Protein AF-A0A3N4V410-F1 (afdb_monomer)

Nearest PDB structures (foldseek):
  6yjb-assembly1_A  TM=4.444E-01  e=1.006E-17  Vibrio campbellii
  6yex-assembly1_B  TM=4.271E-01  e=5.607E-17  Vibrio campbellii
  5zuu-assembly1_C  TM=6.507E-01  e=8.978E-05  Arabidopsis thaliana
  8q4v-assembly2_B  TM=6.067E-01  e=2.119E-04  Homo sapiens
  6sz7-assembly1_A  TM=6.435E-01  e=1.510E-03  Homo sapiens

Mean predicted aligned error: 17.31 Å

Foldseek 3Di:
DDDDDDDDDDDDDDDPPDPVPPPDPPAWEKEFEAQPCPLPCQLVQKDKDAADPVNHDDPL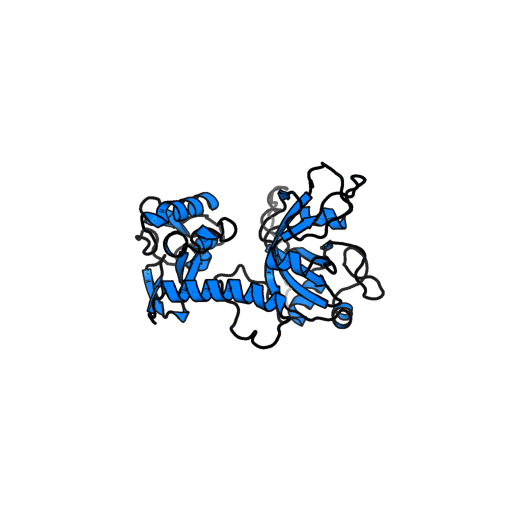QCVLQVAAFQHKYFYDYPQFRFFIKTFHHHKDFDADDPPDDDDPDPPPDGRGMIMTGIHTPGGRDGHGLVNLPVQFDADPLGQAHPVSHGDPGRMGIGDPRSVVSVCVVRVHDRCPVPLDPDDDPPPPDDDDPSVCVSVCVVVVLQVVLLCVQCVPPQWDAAQAQRDIDGSVQKGKDFLAPPVPDDPVRSNPSLQTIHIHGSVRRSPCLQQQCWAADLVQFIAGFDDDPPDDAPVNHPGDGGDHGNSDDPSHSVSRVNSRVVGD

pLDDT: mean 73.49, std 19.93, range [27.73, 95.69]

Sequence (324 aa):
MWPRYGEPPTPRWGLPDGQAALLLSDMTYWWASQNRNYRTVIPLGTLWSRPTVTGAMRKDRTALKSMEPDDVVFHYGGACVRAVSQVVSTWIPSDRPPGYPIGQPTDGVAEDGWLVRVEPFAVGLELHRDDVCGIVGWGSPGPLTRSGKPQEKYVSELRDADAVALLRRLDLRKPSRSVSGRPHEDWRAWSGAADAEAMTTIRREQRALRAHLLDGRDEAPCGMCSRELPSDLLVAGHIVPRSMLDEEQRADFQGHAMLVCLLGCDALFERGYIVVTPDARLARGVTRPQFTFGATWSGPIGQKVNAWSPGRADAFERHRLLHE

Structure (mmCIF, N/CA/C/O backbone):
data_AF-A0A3N4V410-F1
#
_entry.id   AF-A0A3N4V410-F1
#
loop_
_atom_site.group_PDB
_atom_site.id
_atom_site.type_symbol
_atom_site.label_atom_id
_atom_site.label_alt_id
_atom_site.label_comp_id
_atom_site.label_asym_id
_atom_site.label_entity_id
_atom_site.label_seq_id
_atom_site.pdbx_PDB_ins_code
_atom_site.Cartn_x
_atom_site.Cartn_y
_atom_site.Cartn_z
_atom_site.occupancy
_atom_site.B_iso_or_equiv
_atom_site.auth_seq_id
_atom_site.auth_comp_id
_atom_site.auth_asym_id
_atom_site.auth_atom_id
_atom_site.pdbx_PDB_model_num
ATOM 1 N N . MET A 1 1 ? -45.313 23.059 -35.435 1.00 38.50 1 MET A N 1
ATOM 2 C CA . MET A 1 1 ? -44.459 24.265 -35.413 1.00 38.50 1 MET A CA 1
ATOM 3 C C . MET A 1 1 ? -43.992 24.437 -33.971 1.00 38.50 1 MET A C 1
ATOM 5 O O . MET A 1 1 ? -44.770 24.884 -33.145 1.00 38.50 1 MET A O 1
ATOM 9 N N . TRP A 1 2 ? -42.815 23.902 -33.635 1.00 31.30 2 TRP A N 1
ATOM 10 C CA . TRP A 1 2 ? -42.254 23.890 -32.272 1.00 31.30 2 TRP A CA 1
ATOM 11 C C . TRP A 1 2 ? -41.316 25.100 -32.083 1.00 31.30 2 TRP A C 1
ATOM 13 O O . TRP A 1 2 ? -40.592 25.415 -33.032 1.00 31.30 2 TRP A O 1
ATOM 23 N N . PRO A 1 3 ? -41.298 25.785 -30.921 1.00 39.97 3 PRO A N 1
ATOM 24 C CA . PRO A 1 3 ? -40.391 26.904 -30.693 1.00 39.97 3 PRO A CA 1
ATOM 25 C C . PRO A 1 3 ? -38.971 26.430 -30.348 1.00 39.97 3 PRO A C 1
ATOM 27 O O . PRO A 1 3 ? -38.769 25.382 -29.738 1.00 39.97 3 PRO A O 1
ATOM 30 N N . ARG A 1 4 ? -37.992 27.230 -30.785 1.00 35.94 4 ARG A N 1
ATOM 31 C CA . ARG A 1 4 ? -36.544 27.031 -30.638 1.00 35.94 4 ARG A CA 1
ATOM 32 C C . ARG A 1 4 ? -36.131 26.981 -29.160 1.00 35.94 4 ARG A C 1
ATOM 34 O O . ARG A 1 4 ? -36.452 27.896 -28.408 1.00 35.94 4 ARG A O 1
ATOM 41 N N . TYR A 1 5 ? -35.378 25.950 -28.780 1.00 40.47 5 TYR A N 1
ATOM 42 C CA . TYR A 1 5 ? -34.685 25.873 -27.492 1.00 40.47 5 TYR A CA 1
ATOM 43 C C . TYR A 1 5 ? -33.557 26.914 -27.444 1.00 40.47 5 TYR A C 1
ATOM 45 O O . TYR A 1 5 ? -32.717 26.956 -28.341 1.00 40.47 5 TYR A O 1
ATOM 53 N N . GLY A 1 6 ? -33.575 27.764 -26.415 1.00 37.50 6 GLY A N 1
ATOM 54 C CA . GLY A 1 6 ? -32.485 28.682 -26.087 1.00 37.50 6 GLY A CA 1
ATOM 55 C C . GLY A 1 6 ? -31.280 27.940 -25.506 1.00 37.50 6 GLY A C 1
ATOM 56 O O . GLY A 1 6 ? -31.433 26.908 -24.852 1.00 37.50 6 GLY A O 1
ATOM 57 N N . GLU A 1 7 ? -30.088 28.462 -25.780 1.00 36.00 7 GLU A N 1
ATOM 58 C CA . GLU A 1 7 ? -28.807 27.947 -25.288 1.00 36.00 7 GLU A CA 1
ATOM 59 C C . GLU A 1 7 ? -28.720 28.001 -23.748 1.00 36.00 7 GLU A C 1
ATOM 61 O O . GLU A 1 7 ? -29.244 28.937 -23.135 1.00 36.00 7 GLU A O 1
ATOM 66 N N . PRO A 1 8 ? -28.060 27.024 -23.096 1.00 31.20 8 PRO A N 1
ATOM 67 C CA . PRO A 1 8 ? -27.849 27.059 -21.654 1.00 31.20 8 PRO A CA 1
ATOM 68 C C . PRO A 1 8 ? -26.795 28.117 -21.270 1.00 31.20 8 PRO A C 1
ATOM 70 O O . PRO A 1 8 ? -25.859 28.364 -22.033 1.00 31.20 8 PRO A O 1
ATOM 73 N N . PRO A 1 9 ? -26.904 28.735 -20.079 1.00 32.59 9 PRO A N 1
ATOM 74 C CA . PRO A 1 9 ? -25.968 29.762 -19.638 1.00 32.59 9 PRO A CA 1
ATOM 75 C C . PRO A 1 9 ? -24.585 29.170 -19.332 1.00 32.59 9 PRO A C 1
ATOM 77 O O . PRO A 1 9 ? -24.460 28.106 -18.725 1.00 32.59 9 PRO A O 1
ATOM 80 N N . THR A 1 10 ? -23.536 29.897 -19.711 1.00 35.00 10 THR A N 1
ATOM 81 C CA . THR A 1 10 ? -22.146 29.587 -19.361 1.00 35.00 10 THR A CA 1
ATOM 82 C C . THR A 1 10 ? -21.876 29.907 -17.882 1.00 35.00 10 THR A C 1
ATOM 84 O O . THR A 1 10 ? -22.225 31.000 -17.423 1.00 35.00 10 THR A O 1
ATOM 87 N N . PRO A 1 11 ? -21.236 29.016 -17.096 1.00 30.09 11 PRO A N 1
ATOM 88 C CA . PRO A 1 11 ? -20.867 29.347 -15.727 1.00 30.09 11 PRO A CA 1
ATOM 89 C C . PRO A 1 11 ? -19.648 30.273 -15.728 1.00 30.09 11 PRO A C 1
ATOM 91 O O . PRO A 1 11 ? -18.545 29.893 -16.116 1.00 30.09 11 PRO A O 1
ATOM 94 N N . ARG A 1 12 ? -19.858 31.503 -15.257 1.00 36.62 12 ARG A N 1
ATOM 95 C CA . ARG A 1 12 ? -18.813 32.460 -14.885 1.00 36.62 12 ARG A CA 1
ATOM 96 C C . ARG A 1 12 ? -18.259 32.077 -13.505 1.00 36.62 12 ARG A C 1
ATOM 98 O O . ARG A 1 12 ? -18.805 32.496 -12.494 1.00 36.62 12 ARG A O 1
ATOM 105 N N . TRP A 1 13 ? -17.167 31.319 -13.468 1.00 36.00 13 TRP A N 1
ATOM 106 C CA . TRP A 1 13 ? -16.294 31.224 -12.292 1.00 36.00 13 TRP A CA 1
ATOM 107 C C . TRP A 1 13 ? -14.841 31.284 -12.754 1.00 36.00 13 TRP A C 1
ATOM 109 O O . TRP A 1 13 ? -14.266 30.287 -13.179 1.00 36.00 13 TRP A O 1
ATOM 119 N N . GLY A 1 14 ? -14.265 32.485 -12.706 1.00 36.78 14 GLY A N 1
ATOM 120 C CA . GLY A 1 14 ? -12.819 32.659 -12.760 1.00 36.78 14 GLY A CA 1
ATOM 121 C C . GLY A 1 14 ? -12.246 32.293 -11.397 1.00 36.78 14 GLY A C 1
ATOM 122 O O . GLY A 1 14 ? -12.440 33.031 -10.433 1.00 36.78 14 GLY A O 1
ATOM 123 N N . LEU A 1 15 ? -11.590 31.140 -11.312 1.00 33.72 15 LEU A N 1
ATOM 124 C CA . LEU A 1 15 ? -10.699 30.818 -10.202 1.00 33.72 15 LEU A CA 1
ATOM 125 C C . LEU A 1 15 ? -9.358 31.529 -10.451 1.00 33.72 15 LEU A C 1
ATOM 127 O O . LEU A 1 15 ? -8.916 31.563 -11.599 1.00 33.72 15 LEU A O 1
ATOM 131 N N . PRO A 1 16 ? -8.708 32.108 -9.428 1.00 36.47 16 PRO A N 1
ATOM 132 C CA . PRO A 1 16 ? -7.371 32.659 -9.587 1.00 36.47 16 PRO A CA 1
ATOM 133 C C . PRO A 1 16 ? -6.380 31.542 -9.940 1.00 36.47 16 PRO A C 1
ATOM 135 O O . PRO A 1 16 ? -6.349 30.489 -9.293 1.00 36.47 16 PRO A O 1
ATOM 138 N N . ASP A 1 17 ? -5.581 31.797 -10.974 1.00 43.47 17 ASP A N 1
ATOM 139 C CA . ASP A 1 17 ? -4.494 30.938 -11.435 1.00 43.47 17 ASP A CA 1
ATOM 140 C C . ASP A 1 17 ? -3.542 30.634 -10.268 1.00 43.47 17 ASP A C 1
ATOM 142 O O . ASP A 1 17 ? -2.813 31.503 -9.792 1.00 43.47 17 ASP A O 1
ATOM 146 N N . GLY A 1 18 ? -3.592 29.397 -9.766 1.00 35.81 18 GLY A N 1
ATOM 147 C CA . GLY A 1 18 ? -2.674 28.914 -8.730 1.00 35.81 18 GLY A CA 1
ATOM 148 C C . GLY A 1 18 ? -3.240 27.902 -7.730 1.00 35.81 18 GLY A C 1
ATOM 149 O O . GLY A 1 18 ? -2.453 27.212 -7.093 1.00 35.81 18 GLY A O 1
ATOM 150 N N . GLN A 1 19 ? -4.566 27.755 -7.592 1.00 36.28 19 GLN A N 1
ATOM 151 C CA . GLN A 1 19 ? -5.165 26.833 -6.596 1.00 36.28 19 GLN A CA 1
ATOM 152 C C . GLN A 1 19 ? -5.985 25.668 -7.180 1.00 36.28 19 GLN A C 1
ATOM 154 O O . GLN A 1 19 ? -6.436 24.801 -6.436 1.00 36.28 19 GLN A O 1
ATOM 159 N N . ALA A 1 20 ? -6.111 25.568 -8.506 1.00 29.86 20 ALA A N 1
ATOM 160 C CA . ALA A 1 20 ? -6.742 24.419 -9.169 1.00 29.86 20 ALA A CA 1
ATOM 161 C C . ALA A 1 20 ? -5.829 23.173 -9.280 1.00 29.86 20 ALA A C 1
ATOM 163 O O . ALA A 1 20 ? -6.300 22.104 -9.651 1.00 29.86 20 ALA A O 1
ATOM 164 N N . ALA A 1 21 ? -4.540 23.280 -8.936 1.00 31.02 21 ALA A N 1
ATOM 165 C CA . ALA A 1 21 ? -3.553 22.208 -9.124 1.00 31.02 21 ALA A CA 1
ATOM 166 C C . ALA A 1 21 ? -3.458 21.190 -7.965 1.00 31.02 21 ALA A C 1
ATOM 168 O O . ALA A 1 21 ? -2.695 20.237 -8.054 1.00 31.02 21 ALA A O 1
ATOM 169 N N . LEU A 1 22 ? -4.216 21.368 -6.876 1.00 32.75 22 LEU A N 1
ATOM 170 C CA . LEU A 1 22 ? -4.132 20.526 -5.667 1.00 32.75 22 LEU A CA 1
ATOM 171 C C . LEU A 1 22 ? -5.367 19.637 -5.429 1.00 32.75 22 LEU A C 1
ATOM 173 O O . LEU A 1 22 ? -5.498 19.034 -4.366 1.00 32.75 22 LEU A O 1
ATOM 177 N N . LEU A 1 23 ? -6.269 19.530 -6.413 1.00 30.89 23 LEU A N 1
ATOM 178 C CA . LEU A 1 23 ? -7.490 18.711 -6.322 1.00 30.89 23 LEU A CA 1
ATOM 179 C C . LEU A 1 23 ? -7.695 17.714 -7.474 1.00 30.89 23 LEU A C 1
ATOM 181 O O . LEU A 1 23 ? -8.741 17.074 -7.547 1.00 30.89 23 LEU A O 1
ATOM 185 N N . LEU A 1 24 ? -6.684 17.505 -8.312 1.00 34.16 24 LEU A N 1
ATOM 186 C CA . LEU A 1 24 ? -6.621 16.403 -9.269 1.00 34.16 24 LEU A CA 1
ATOM 187 C C . LEU A 1 24 ? -5.173 15.907 -9.292 1.00 34.16 24 LEU A C 1
ATOM 189 O O . LEU A 1 24 ? -4.367 16.425 -10.058 1.00 34.16 24 LEU A O 1
ATOM 193 N N . SER A 1 25 ? -4.803 14.939 -8.449 1.00 39.53 25 SER A N 1
ATOM 194 C CA . SER A 1 25 ? -3.711 14.067 -8.879 1.00 39.53 25 SER A CA 1
ATOM 195 C C . SER A 1 25 ? -4.326 13.113 -9.895 1.00 39.53 25 SER A C 1
ATOM 197 O O . SER A 1 25 ? -4.985 12.133 -9.540 1.00 39.53 25 SER A O 1
ATOM 199 N N . ASP A 1 26 ? -4.189 13.457 -11.176 1.00 55.59 26 ASP A N 1
ATOM 200 C CA . ASP A 1 26 ? -4.307 12.466 -12.236 1.00 55.59 26 ASP A CA 1
ATOM 201 C C . ASP A 1 26 ? -3.308 11.359 -11.885 1.00 55.59 26 ASP A C 1
ATOM 203 O O . ASP A 1 26 ? -2.096 11.569 -11.838 1.00 55.59 26 ASP A O 1
ATOM 207 N N . MET A 1 27 ? -3.847 10.211 -11.477 1.00 69.75 27 MET A N 1
ATOM 208 C CA . MET A 1 27 ? -3.061 9.051 -11.083 1.00 69.75 27 MET A CA 1
ATOM 209 C C . MET A 1 27 ? -2.117 8.681 -12.220 1.00 69.75 27 MET A C 1
ATOM 211 O O . MET A 1 27 ? -2.584 8.396 -13.321 1.00 69.75 27 MET A O 1
ATOM 215 N N . THR A 1 28 ? -0.819 8.604 -11.940 1.00 87.56 28 THR A N 1
ATOM 216 C CA . THR A 1 28 ? 0.150 8.204 -12.955 1.00 87.56 28 THR A CA 1
ATOM 217 C C . THR A 1 28 ? 0.409 6.703 -12.866 1.00 87.56 28 THR A C 1
ATOM 219 O O . THR A 1 28 ? 0.461 6.093 -11.791 1.00 87.56 28 THR A O 1
ATOM 222 N N . TYR A 1 29 ? 0.553 6.076 -14.029 1.00 90.81 29 TYR A N 1
ATOM 223 C CA . TYR A 1 29 ? 0.869 4.662 -14.140 1.00 90.81 29 TYR A CA 1
ATOM 224 C C . TYR A 1 29 ? 2.310 4.491 -14.594 1.00 90.81 29 TYR A C 1
ATOM 226 O O . TYR A 1 29 ? 2.783 5.147 -15.518 1.00 90.81 29 TYR A O 1
ATOM 234 N N . TRP A 1 30 ? 3.009 3.555 -13.973 1.00 95.56 30 TRP A N 1
ATOM 235 C CA . TRP A 1 30 ? 4.428 3.338 -14.181 1.00 95.56 30 TRP A CA 1
ATOM 236 C C . TRP A 1 30 ? 4.703 1.894 -14.559 1.00 95.56 30 TRP A C 1
ATOM 238 O O . TRP A 1 30 ? 4.069 0.956 -14.082 1.00 95.56 30 TRP A O 1
ATOM 248 N N . TRP A 1 31 ? 5.718 1.707 -15.383 1.00 95.69 31 TRP A N 1
ATOM 249 C CA . TRP A 1 31 ? 6.282 0.420 -15.734 1.00 95.69 31 TRP A CA 1
ATOM 250 C C . TRP A 1 31 ? 7.722 0.350 -15.243 1.00 95.69 31 TRP A C 1
ATOM 252 O O . TRP A 1 31 ? 8.562 1.142 -15.672 1.00 95.69 31 TRP A O 1
ATOM 262 N N . ALA A 1 32 ? 8.026 -0.625 -14.390 1.00 94.56 32 ALA A N 1
ATOM 263 C CA . ALA A 1 32 ? 9.368 -0.896 -13.898 1.00 94.56 32 ALA A CA 1
ATOM 264 C C . ALA A 1 32 ? 9.934 -2.171 -14.546 1.00 94.56 32 ALA A C 1
ATOM 266 O O . ALA A 1 32 ? 9.476 -3.283 -14.278 1.00 94.56 32 ALA A O 1
ATOM 267 N N . SER A 1 33 ? 10.975 -2.025 -15.368 1.00 91.94 33 SER A N 1
ATOM 268 C CA . SER A 1 33 ? 11.696 -3.139 -15.995 1.00 91.94 33 SER A CA 1
ATOM 269 C C . SER A 1 33 ? 12.754 -3.702 -15.040 1.00 91.94 33 SER A C 1
ATOM 271 O O . SER A 1 33 ? 13.830 -3.133 -14.860 1.00 91.94 33 SER A O 1
ATOM 273 N N . GLN A 1 34 ? 12.462 -4.850 -14.433 1.00 84.88 34 GLN A N 1
ATOM 274 C CA . GLN A 1 34 ? 13.152 -5.398 -13.260 1.00 84.88 34 GLN A CA 1
ATOM 275 C C . GLN A 1 34 ? 13.712 -6.812 -13.468 1.00 84.88 34 GLN A C 1
ATOM 277 O O . GLN A 1 34 ? 13.792 -7.611 -12.535 1.00 84.88 34 GLN A O 1
ATOM 282 N N . ASN A 1 35 ? 14.183 -7.129 -14.679 1.00 78.50 35 ASN A N 1
ATOM 283 C CA . ASN A 1 35 ? 14.759 -8.446 -15.003 1.00 78.50 35 ASN A CA 1
ATOM 284 C C . ASN A 1 35 ? 15.890 -8.898 -14.056 1.00 78.50 35 ASN A C 1
ATOM 286 O O . ASN A 1 35 ? 16.153 -10.092 -13.959 1.00 78.50 35 ASN A O 1
ATOM 290 N N . ARG A 1 36 ? 16.575 -7.960 -13.384 1.00 74.12 36 ARG A N 1
ATOM 291 C CA . ARG A 1 36 ? 17.733 -8.240 -12.515 1.00 74.12 36 ARG A CA 1
ATOM 292 C C . ARG A 1 36 ? 17.471 -8.037 -11.022 1.00 74.12 36 ARG A C 1
ATOM 294 O O . ARG A 1 36 ? 18.295 -8.465 -10.227 1.00 74.12 36 ARG A O 1
ATOM 301 N N . ASN A 1 37 ? 16.386 -7.364 -10.638 1.00 72.94 37 ASN A N 1
ATOM 302 C CA . ASN A 1 37 ? 16.146 -6.951 -9.249 1.00 72.94 37 ASN A CA 1
ATOM 303 C C . ASN A 1 37 ? 14.709 -7.173 -8.763 1.00 72.94 37 ASN A C 1
ATOM 305 O O . ASN A 1 37 ? 14.421 -6.835 -7.622 1.00 72.94 37 ASN A O 1
ATOM 309 N N . TYR A 1 38 ? 13.826 -7.767 -9.570 1.00 74.06 38 TYR A N 1
ATOM 310 C CA . TYR A 1 38 ? 12.444 -8.053 -9.174 1.00 74.06 38 TYR A CA 1
ATOM 311 C C . TYR A 1 38 ? 12.352 -8.786 -7.822 1.00 74.06 38 TYR A C 1
ATOM 313 O O . TYR A 1 38 ? 11.647 -8.335 -6.922 1.00 74.06 38 TYR A O 1
ATOM 321 N N . ARG A 1 39 ? 13.141 -9.860 -7.649 1.00 69.12 39 ARG A N 1
ATOM 322 C CA . ARG A 1 39 ? 13.178 -10.675 -6.416 1.00 69.12 39 ARG A CA 1
ATOM 323 C C . ARG A 1 39 ? 13.637 -9.904 -5.174 1.00 69.12 39 ARG A C 1
ATOM 325 O O . ARG A 1 39 ? 13.339 -10.318 -4.064 1.00 69.12 39 ARG A O 1
ATOM 332 N N . THR A 1 40 ? 14.349 -8.798 -5.363 1.00 67.00 40 THR A N 1
ATOM 333 C CA . THR A 1 40 ? 14.798 -7.909 -4.285 1.00 67.00 40 THR A CA 1
ATOM 334 C C . THR A 1 40 ? 13.756 -6.829 -3.998 1.00 67.00 40 THR A C 1
ATOM 336 O O . THR A 1 40 ? 13.431 -6.555 -2.849 1.00 67.00 40 THR A O 1
ATOM 339 N N . VAL A 1 41 ? 13.236 -6.200 -5.054 1.00 71.38 41 VAL A N 1
ATOM 340 C CA . VAL A 1 41 ? 12.348 -5.032 -4.984 1.00 71.38 41 VAL A CA 1
ATOM 341 C C . VAL A 1 41 ? 11.026 -5.372 -4.308 1.00 71.38 41 VAL A C 1
ATOM 343 O O . VAL A 1 41 ? 10.591 -4.633 -3.427 1.00 71.38 41 VAL A O 1
ATOM 346 N N . ILE A 1 42 ? 10.390 -6.472 -4.719 1.00 76.25 42 ILE A N 1
ATOM 347 C CA . ILE A 1 42 ? 9.030 -6.790 -4.272 1.00 76.25 42 ILE A CA 1
ATOM 348 C C . ILE A 1 42 ? 8.960 -7.067 -2.765 1.00 76.25 42 ILE A C 1
ATOM 350 O O . ILE A 1 42 ? 8.120 -6.445 -2.119 1.00 76.25 42 ILE A O 1
ATOM 354 N N . PRO A 1 43 ? 9.831 -7.901 -2.162 1.00 63.25 43 PRO A N 1
ATOM 355 C CA . PRO A 1 43 ? 9.798 -8.115 -0.714 1.00 63.25 43 PRO A CA 1
ATOM 356 C C . PRO A 1 43 ? 10.177 -6.870 0.094 1.00 63.25 43 PRO A C 1
ATOM 358 O O . PRO A 1 43 ? 9.629 -6.651 1.169 1.00 63.25 43 PRO A O 1
ATOM 361 N N . LEU A 1 44 ? 11.106 -6.051 -0.415 1.00 67.44 44 LEU A N 1
ATOM 362 C CA . LEU A 1 44 ? 11.529 -4.826 0.269 1.00 67.44 44 LEU A CA 1
ATOM 363 C C . LEU A 1 44 ? 10.499 -3.696 0.169 1.00 67.44 44 LEU A C 1
ATOM 365 O O . LEU A 1 44 ? 10.547 -2.770 0.975 1.00 67.44 44 LEU A O 1
ATOM 369 N N . GLY A 1 45 ? 9.603 -3.730 -0.821 1.00 78.25 45 GLY A N 1
ATOM 370 C CA . GLY A 1 45 ? 8.643 -2.653 -1.058 1.00 78.25 45 GLY A CA 1
ATOM 371 C C . GLY A 1 45 ? 9.324 -1.341 -1.453 1.00 78.25 45 GLY A C 1
ATOM 372 O O . GLY A 1 45 ? 8.972 -0.263 -0.967 1.00 78.25 45 GLY A O 1
ATOM 373 N N . THR A 1 46 ? 10.357 -1.423 -2.296 1.00 83.19 46 THR A N 1
ATOM 374 C CA . THR A 1 46 ? 11.158 -0.256 -2.697 1.00 83.19 46 THR A CA 1
ATOM 375 C C . THR A 1 46 ? 11.437 -0.241 -4.191 1.00 83.19 46 THR A C 1
ATOM 377 O O . THR A 1 46 ? 11.633 -1.281 -4.811 1.00 83.19 46 THR A O 1
ATOM 380 N N . LEU A 1 47 ? 11.531 0.954 -4.761 1.00 89.62 47 LEU A N 1
ATOM 381 C CA . LEU A 1 47 ? 12.213 1.217 -6.020 1.00 89.62 47 LEU A CA 1
ATOM 382 C C . LEU A 1 47 ? 13.399 2.120 -5.724 1.00 89.62 47 LEU A C 1
ATOM 384 O O . LEU A 1 47 ? 13.245 3.129 -5.041 1.00 89.62 47 LEU A O 1
ATOM 388 N N . TRP A 1 48 ? 14.571 1.783 -6.249 1.00 89.12 48 TRP A N 1
ATOM 389 C CA . TRP A 1 48 ? 15.771 2.572 -6.016 1.00 89.12 48 TRP A CA 1
ATOM 390 C C . TRP A 1 48 ? 16.601 2.721 -7.284 1.00 89.12 48 TRP A C 1
ATOM 392 O O . TRP A 1 48 ? 16.779 1.780 -8.064 1.00 89.12 48 TRP A O 1
ATOM 402 N N . SER A 1 49 ? 17.132 3.923 -7.485 1.00 89.31 49 SER A N 1
ATOM 403 C CA . SER A 1 49 ? 18.121 4.213 -8.518 1.00 89.31 49 SER A CA 1
ATOM 404 C C . SER A 1 49 ? 19.045 5.335 -8.060 1.00 89.31 49 SER A C 1
ATOM 406 O O . SER A 1 49 ? 18.750 6.055 -7.120 1.00 89.31 49 SER A O 1
ATOM 408 N N . ARG A 1 50 ? 20.142 5.528 -8.785 1.00 86.31 50 ARG A N 1
ATOM 409 C CA . ARG A 1 50 ? 21.102 6.612 -8.581 1.00 86.31 50 ARG A CA 1
ATOM 410 C C . ARG A 1 50 ? 21.500 7.277 -9.908 1.00 86.31 50 ARG A C 1
ATOM 412 O O . ARG A 1 50 ? 21.140 6.732 -10.968 1.00 86.31 50 ARG A O 1
ATOM 419 N N . PRO A 1 51 ? 22.229 8.411 -9.890 1.00 83.25 51 PRO A N 1
ATOM 420 C CA . PRO A 1 51 ? 22.912 8.928 -11.072 1.00 83.25 51 PRO A CA 1
ATOM 421 C C . PRO A 1 51 ? 23.842 7.875 -11.686 1.00 83.25 51 PRO A C 1
ATOM 423 O O . PRO A 1 51 ? 24.261 6.917 -11.034 1.00 83.25 51 PRO A O 1
ATOM 426 N N . THR A 1 52 ? 24.174 8.027 -12.965 1.00 75.06 52 THR A N 1
ATOM 427 C CA . THR A 1 52 ? 25.191 7.158 -13.584 1.00 75.06 52 THR A CA 1
ATOM 428 C C . THR A 1 52 ? 26.579 7.414 -12.984 1.00 75.06 52 THR A C 1
ATOM 430 O O . THR A 1 52 ? 26.796 8.428 -12.328 1.00 75.06 52 THR A O 1
ATOM 433 N N . VAL A 1 53 ? 27.542 6.519 -13.240 1.00 68.75 53 VAL A N 1
ATOM 434 C CA . VAL A 1 53 ? 28.936 6.673 -12.769 1.00 68.75 53 VAL A CA 1
ATOM 435 C C . VAL A 1 53 ? 29.569 7.982 -13.262 1.00 68.75 53 VAL A C 1
ATOM 437 O O . VAL A 1 53 ? 30.392 8.564 -12.572 1.00 68.75 53 VAL A O 1
ATOM 440 N N . THR A 1 54 ? 29.142 8.488 -14.423 1.00 73.56 54 THR A N 1
ATOM 441 C CA . THR A 1 54 ? 29.585 9.779 -14.976 1.00 73.56 54 THR A CA 1
ATOM 442 C C . THR A 1 54 ? 28.817 10.983 -14.413 1.00 73.56 54 THR A C 1
ATOM 444 O O . THR A 1 54 ? 28.989 12.097 -14.896 1.00 73.56 54 THR A O 1
ATOM 447 N N . GLY A 1 55 ? 27.917 10.776 -13.446 1.00 69.81 55 GLY A N 1
ATOM 448 C CA . GLY A 1 55 ? 27.024 11.801 -12.896 1.00 69.81 55 GLY A CA 1
ATOM 449 C C . GLY A 1 55 ? 25.808 12.122 -13.773 1.00 69.81 55 GLY A C 1
ATOM 450 O O . GLY A 1 55 ? 24.945 12.898 -13.367 1.00 69.81 55 GLY A O 1
ATOM 451 N N . ALA A 1 56 ? 25.677 11.518 -14.961 1.00 76.62 56 ALA A N 1
ATOM 452 C CA . ALA A 1 56 ? 24.559 11.804 -15.855 1.00 76.62 56 ALA A CA 1
ATOM 453 C C . ALA A 1 56 ? 23.213 11.333 -15.272 1.00 76.62 56 ALA A C 1
ATOM 455 O O . ALA A 1 56 ? 23.080 10.210 -14.765 1.00 76.62 56 ALA A O 1
ATOM 456 N N . MET A 1 57 ? 22.206 12.193 -15.419 1.00 78.44 57 MET A N 1
ATOM 457 C CA . MET A 1 57 ? 20.843 12.032 -14.915 1.00 78.44 57 MET A CA 1
ATOM 458 C C . MET A 1 57 ? 19.942 11.451 -16.004 1.00 78.44 57 MET A C 1
ATOM 460 O O . MET A 1 57 ? 19.298 12.168 -16.770 1.00 78.44 57 MET A O 1
ATOM 464 N N . ARG A 1 58 ? 19.927 10.123 -16.119 1.00 84.50 58 ARG A N 1
ATOM 465 C CA . ARG A 1 58 ? 19.085 9.441 -17.107 1.00 84.50 58 ARG A CA 1
ATOM 466 C C . ARG A 1 58 ? 17.595 9.609 -16.784 1.00 84.50 58 ARG A C 1
ATOM 468 O O . ARG A 1 58 ? 17.175 9.284 -15.676 1.00 84.50 58 ARG A O 1
ATOM 475 N N . LYS A 1 59 ? 16.796 10.017 -17.779 1.00 86.06 59 LYS A N 1
ATOM 476 C CA . LYS A 1 59 ? 15.352 10.288 -17.626 1.00 86.06 59 LYS A CA 1
ATOM 477 C C . LYS A 1 59 ? 14.564 9.117 -17.028 1.00 86.06 59 LYS A C 1
ATOM 479 O O . LYS A 1 59 ? 13.743 9.323 -16.146 1.00 86.06 59 LYS A O 1
ATOM 484 N N . ASP A 1 60 ? 14.856 7.888 -17.452 1.00 85.38 60 ASP A N 1
ATOM 485 C CA . ASP A 1 60 ? 14.204 6.666 -16.956 1.00 85.38 60 ASP A CA 1
ATOM 486 C C . ASP A 1 60 ? 14.551 6.319 -15.500 1.00 85.38 60 ASP A C 1
ATOM 488 O O . ASP A 1 60 ? 13.888 5.493 -14.884 1.00 85.38 60 ASP A O 1
ATOM 492 N N . ARG A 1 61 ? 15.606 6.925 -14.946 1.00 89.12 61 ARG A N 1
ATOM 493 C CA . ARG A 1 61 ? 16.012 6.769 -13.544 1.00 89.12 61 ARG A CA 1
ATOM 494 C C . ARG A 1 61 ? 15.477 7.901 -12.683 1.00 89.12 61 ARG A C 1
ATOM 496 O O . ARG A 1 61 ? 15.019 7.659 -11.573 1.00 89.12 61 ARG A O 1
ATOM 503 N N . THR A 1 62 ? 15.517 9.127 -13.200 1.00 90.56 62 THR A N 1
ATOM 504 C CA . THR A 1 62 ? 14.974 10.300 -12.510 1.00 90.56 62 THR A CA 1
ATOM 505 C C . THR A 1 62 ? 13.453 10.309 -12.470 1.00 90.56 62 THR A C 1
ATOM 507 O O . THR A 1 62 ? 12.909 11.001 -11.624 1.00 90.56 62 THR A O 1
ATOM 510 N N . ALA A 1 63 ? 12.777 9.529 -13.323 1.00 90.56 63 ALA A N 1
ATOM 511 C CA . ALA A 1 63 ? 11.324 9.342 -13.297 1.00 90.56 63 ALA A CA 1
ATOM 512 C C . ALA A 1 63 ? 10.791 8.889 -11.924 1.00 90.56 63 ALA A C 1
ATOM 514 O O . ALA A 1 63 ? 9.684 9.255 -11.560 1.00 90.56 63 ALA A O 1
ATOM 515 N N . LEU A 1 64 ? 11.601 8.185 -11.119 1.00 90.19 64 LEU A N 1
ATOM 516 C CA . LEU A 1 64 ? 11.269 7.886 -9.718 1.00 90.19 64 LEU A CA 1
ATOM 517 C C . LEU A 1 64 ? 10.910 9.137 -8.913 1.00 90.19 64 LEU A C 1
ATOM 519 O O . LEU A 1 64 ? 10.073 9.078 -8.024 1.00 90.19 64 LEU A O 1
ATOM 523 N N . LYS A 1 65 ? 11.545 10.273 -9.217 1.00 89.25 65 LYS A N 1
ATOM 524 C CA . LYS A 1 65 ? 11.314 11.524 -8.495 1.00 89.25 65 LYS A CA 1
ATOM 525 C C . LYS A 1 65 ? 9.960 12.164 -8.784 1.00 89.25 65 LYS A C 1
ATOM 527 O O . LYS A 1 65 ? 9.590 13.102 -8.092 1.00 89.25 65 LYS A O 1
ATOM 532 N N . SER A 1 66 ? 9.283 11.689 -9.823 1.00 89.81 66 SER A N 1
ATOM 533 C CA . SER A 1 66 ? 7.958 12.141 -10.237 1.00 89.81 66 SER A CA 1
ATOM 534 C C . SER A 1 66 ? 6.853 11.200 -9.762 1.00 89.81 66 SER A C 1
ATOM 536 O O . SER A 1 66 ? 5.699 11.447 -10.078 1.00 89.81 66 SER A O 1
ATOM 538 N N . MET A 1 67 ? 7.198 10.120 -9.051 1.00 90.31 67 MET A N 1
ATOM 539 C CA . MET A 1 67 ? 6.212 9.220 -8.465 1.00 90.31 67 MET A CA 1
ATOM 540 C C . MET A 1 67 ? 5.589 9.867 -7.236 1.00 90.31 67 MET A C 1
ATOM 542 O O . MET A 1 67 ? 6.298 10.252 -6.302 1.00 90.31 67 MET A O 1
ATOM 546 N N . GLU A 1 68 ? 4.266 9.912 -7.223 1.00 82.50 68 GLU A N 1
ATOM 547 C CA . GLU A 1 68 ? 3.481 10.424 -6.110 1.00 82.50 68 GLU A CA 1
ATOM 548 C C . GLU A 1 68 ? 2.737 9.283 -5.406 1.00 82.50 68 GLU A C 1
ATOM 550 O O . GLU A 1 68 ? 2.466 8.240 -6.014 1.00 82.50 68 GLU A O 1
ATOM 555 N N . PRO A 1 69 ? 2.397 9.431 -4.112 1.00 79.75 69 PRO A N 1
ATOM 556 C CA . PRO A 1 69 ? 1.516 8.488 -3.441 1.00 79.75 69 PRO A CA 1
ATOM 557 C C . PRO A 1 69 ? 0.247 8.231 -4.260 1.00 79.75 69 PRO A C 1
ATOM 559 O O . PRO A 1 69 ? -0.310 9.148 -4.854 1.00 79.75 69 PRO A O 1
ATOM 562 N N . ASP A 1 70 ? -0.225 6.985 -4.242 1.00 75.75 70 ASP A N 1
ATOM 563 C CA . ASP A 1 70 ? -1.376 6.485 -5.004 1.00 75.75 70 ASP A CA 1
ATOM 564 C C . ASP A 1 70 ? -1.152 6.191 -6.499 1.00 75.75 70 ASP A C 1
ATOM 566 O O . ASP A 1 70 ? -2.041 5.587 -7.121 1.00 75.75 70 ASP A O 1
ATOM 570 N N . ASP A 1 71 ? 0.020 6.500 -7.053 1.00 87.31 71 ASP A N 1
ATOM 571 C CA . ASP A 1 71 ? 0.433 6.007 -8.368 1.00 87.31 71 ASP A CA 1
ATOM 572 C C . ASP A 1 71 ? 0.517 4.474 -8.399 1.00 87.31 71 ASP A C 1
ATOM 574 O O . ASP A 1 71 ? 0.701 3.809 -7.374 1.00 87.31 71 ASP A O 1
ATOM 578 N N . VAL A 1 72 ? 0.404 3.888 -9.592 1.00 88.75 72 VAL A N 1
ATOM 579 C CA . VAL A 1 72 ? 0.428 2.429 -9.783 1.00 88.75 72 VAL A CA 1
ATOM 580 C C . VAL A 1 72 ? 1.668 2.017 -10.562 1.00 88.75 72 VAL A C 1
ATOM 582 O O . VAL A 1 72 ? 1.957 2.575 -11.614 1.00 88.75 72 VAL A O 1
ATOM 585 N N . VAL A 1 73 ? 2.375 0.992 -10.088 1.00 94.94 73 VAL A N 1
ATOM 586 C CA . VAL A 1 73 ? 3.593 0.473 -10.718 1.00 94.94 73 VAL A CA 1
ATOM 587 C C . VAL A 1 73 ? 3.403 -0.977 -11.147 1.00 94.94 73 VAL A C 1
ATOM 589 O O . VAL A 1 73 ? 3.199 -1.861 -10.320 1.00 94.94 73 VAL A O 1
ATOM 592 N N . PHE A 1 74 ? 3.542 -1.244 -12.442 1.00 94.38 74 PHE A N 1
ATOM 593 C CA . PHE A 1 74 ? 3.642 -2.588 -13.001 1.00 94.38 74 PHE A CA 1
ATOM 594 C C . PHE A 1 74 ? 5.101 -3.041 -13.001 1.00 94.38 74 PHE A C 1
ATOM 596 O O . PHE A 1 74 ? 5.971 -2.391 -13.582 1.00 94.38 74 PHE A O 1
ATOM 603 N N . HIS A 1 75 ? 5.372 -4.183 -12.381 1.00 94.38 75 HIS A N 1
ATOM 604 C CA . HIS A 1 75 ? 6.707 -4.758 -12.279 1.00 94.38 75 HIS A CA 1
ATOM 605 C C . HIS A 1 75 ? 6.890 -5.833 -13.343 1.00 94.38 75 HIS A C 1
ATOM 607 O O . HIS A 1 75 ? 6.266 -6.893 -13.279 1.00 94.38 75 HIS A O 1
ATOM 613 N N . TYR A 1 76 ? 7.756 -5.577 -14.317 1.00 92.94 76 TYR A N 1
ATOM 614 C CA . TYR A 1 76 ? 8.036 -6.504 -15.406 1.00 92.94 76 TYR A CA 1
ATOM 615 C C . TYR A 1 76 ? 9.381 -7.199 -15.208 1.00 92.94 76 TYR A C 1
ATOM 617 O O . TYR A 1 76 ? 10.414 -6.548 -15.056 1.00 92.94 76 TYR A O 1
ATOM 625 N N . GLY A 1 77 ? 9.403 -8.527 -15.270 1.00 89.75 77 GLY A N 1
ATOM 626 C CA . GLY A 1 77 ? 10.620 -9.313 -15.105 1.00 89.75 77 GLY A CA 1
ATOM 627 C C . GLY A 1 77 ? 10.479 -10.718 -15.675 1.00 89.75 77 GLY A C 1
ATOM 628 O O . GLY A 1 77 ? 9.433 -11.353 -15.550 1.00 89.75 77 GLY A O 1
ATOM 629 N N . GLY A 1 78 ? 11.535 -11.223 -16.316 1.00 85.06 78 GLY A N 1
ATOM 630 C CA . GLY A 1 78 ? 11.543 -12.587 -16.854 1.00 85.06 78 GLY A CA 1
ATOM 631 C C . GLY A 1 78 ? 10.433 -12.808 -17.883 1.00 85.06 78 GLY A C 1
ATOM 632 O O . GLY A 1 78 ? 9.674 -13.762 -17.761 1.00 85.06 78 GLY A O 1
ATOM 633 N N . ALA A 1 79 ? 10.322 -11.876 -18.834 1.00 87.75 79 ALA A N 1
ATOM 634 C CA . ALA A 1 79 ? 9.341 -11.852 -19.922 1.00 87.75 79 ALA A CA 1
ATOM 635 C C . ALA A 1 79 ? 7.856 -11.701 -19.531 1.00 87.75 79 ALA A C 1
ATOM 637 O O . ALA A 1 79 ? 7.009 -11.765 -20.418 1.00 87.75 79 ALA A O 1
ATOM 638 N N . CYS A 1 80 ? 7.529 -11.445 -18.262 1.00 87.44 80 CYS A N 1
ATOM 639 C CA . CYS A 1 80 ? 6.144 -11.248 -17.823 1.00 87.44 80 CYS A CA 1
ATOM 640 C C . CYS A 1 80 ? 5.989 -9.979 -16.982 1.00 87.44 80 CYS A C 1
ATOM 642 O O . CYS A 1 80 ? 6.939 -9.537 -16.332 1.00 87.44 80 CYS A O 1
ATOM 644 N N . VAL A 1 81 ? 4.771 -9.437 -16.925 1.00 90.06 81 VAL A N 1
ATOM 645 C CA . VAL A 1 81 ? 4.347 -8.637 -15.765 1.00 90.06 81 VAL A CA 1
ATOM 646 C C . VAL A 1 81 ? 4.195 -9.599 -14.591 1.00 90.06 81 VAL A C 1
ATOM 648 O O . VAL A 1 81 ? 3.484 -10.594 -14.706 1.00 90.06 81 VAL A O 1
ATOM 651 N N . ARG A 1 82 ? 4.895 -9.316 -13.491 1.00 86.62 82 ARG A N 1
ATOM 652 C CA . ARG A 1 82 ? 5.053 -10.205 -12.332 1.00 86.62 82 ARG A CA 1
ATOM 653 C C . ARG A 1 82 ? 4.347 -9.705 -11.077 1.00 86.62 82 ARG A C 1
ATOM 655 O O . ARG A 1 82 ? 3.929 -10.511 -10.251 1.00 86.62 82 ARG A O 1
ATOM 662 N N . ALA A 1 83 ? 4.206 -8.393 -10.935 1.00 86.19 83 ALA A N 1
ATOM 663 C CA . ALA A 1 83 ? 3.510 -7.778 -9.814 1.00 86.19 83 ALA A CA 1
ATOM 664 C C . ALA A 1 83 ? 2.935 -6.415 -10.205 1.00 86.19 83 ALA A C 1
ATOM 666 O O . ALA A 1 83 ? 3.373 -5.806 -11.186 1.00 86.19 83 ALA A O 1
ATOM 667 N N . VAL A 1 84 ? 1.990 -5.933 -9.406 1.00 86.44 84 VAL A N 1
ATOM 668 C CA . VAL A 1 84 ? 1.486 -4.563 -9.446 1.00 86.44 84 VAL A CA 1
ATOM 669 C C . VAL A 1 84 ? 1.484 -4.000 -8.029 1.00 86.44 84 VAL A C 1
ATOM 671 O O . VAL A 1 84 ? 1.001 -4.646 -7.094 1.00 86.44 84 VAL A O 1
ATOM 674 N N . SER A 1 85 ? 2.038 -2.801 -7.886 1.00 88.00 85 SER A N 1
ATOM 675 C CA . SER A 1 85 ? 2.169 -2.100 -6.612 1.00 88.00 85 SER A CA 1
ATOM 676 C C . SER A 1 85 ? 1.540 -0.719 -6.663 1.00 88.00 85 SER A C 1
ATOM 678 O O . SER A 1 85 ? 1.353 -0.145 -7.735 1.00 88.00 85 SER A O 1
ATOM 680 N N . GLN A 1 86 ? 1.247 -0.180 -5.489 1.00 85.81 86 GLN A N 1
ATOM 681 C CA . GLN A 1 86 ? 0.893 1.217 -5.283 1.00 85.81 86 GLN A CA 1
ATOM 682 C C . GLN A 1 86 ? 2.099 1.965 -4.708 1.00 85.81 86 GLN A C 1
ATOM 684 O O . GLN A 1 86 ? 2.817 1.419 -3.870 1.00 85.81 86 GLN A O 1
ATOM 689 N N . VAL A 1 87 ? 2.339 3.202 -5.139 1.00 81.88 87 VAL A N 1
ATOM 690 C CA . VAL A 1 87 ? 3.329 4.087 -4.510 1.00 81.88 87 VAL A CA 1
ATOM 691 C C . VAL A 1 87 ? 2.781 4.573 -3.170 1.00 81.88 87 VAL A C 1
ATOM 693 O O . VAL A 1 87 ? 1.650 5.052 -3.087 1.00 81.88 87 VAL A O 1
ATOM 696 N N . VAL A 1 88 ? 3.584 4.439 -2.115 1.00 76.50 88 VAL A N 1
ATOM 697 C CA . VAL A 1 88 ? 3.184 4.752 -0.730 1.00 76.50 88 VAL A CA 1
ATOM 698 C C . VAL A 1 88 ? 3.758 6.088 -0.266 1.00 76.50 88 VAL A C 1
ATOM 700 O O . VAL A 1 88 ? 3.144 6.788 0.534 1.00 76.50 88 VAL A O 1
ATOM 703 N N . SER A 1 89 ? 4.937 6.458 -0.763 1.00 68.12 89 SER A N 1
ATOM 704 C CA . SER A 1 89 ? 5.580 7.731 -0.448 1.00 68.12 89 SER A CA 1
ATOM 705 C C . SER A 1 89 ? 6.319 8.270 -1.662 1.00 68.12 89 SER A C 1
ATOM 707 O O . SER A 1 89 ? 6.819 7.489 -2.474 1.00 68.12 89 SER A O 1
ATOM 709 N N . THR A 1 90 ? 6.467 9.594 -1.726 1.00 79.06 90 THR A N 1
ATOM 710 C CA . THR A 1 90 ? 7.417 10.223 -2.650 1.00 79.06 90 THR A CA 1
ATOM 711 C C . THR A 1 90 ? 8.854 9.772 -2.347 1.00 79.06 90 THR A C 1
ATOM 713 O O . THR A 1 90 ? 9.131 9.103 -1.339 1.00 79.06 90 THR A O 1
ATOM 716 N N . TRP A 1 91 ? 9.766 10.103 -3.254 1.00 83.44 91 TRP A N 1
ATOM 717 C CA . TRP A 1 91 ? 11.163 9.706 -3.170 1.00 83.44 91 TRP A CA 1
ATOM 718 C C . TRP A 1 91 ? 11.896 10.380 -2.000 1.00 83.44 91 TRP A C 1
ATOM 720 O O . TRP A 1 91 ? 11.645 11.536 -1.665 1.00 83.44 91 TRP A O 1
ATOM 730 N N . ILE A 1 92 ? 12.875 9.674 -1.434 1.00 73.50 92 ILE A N 1
ATOM 731 C CA . ILE A 1 92 ? 13.838 10.211 -0.464 1.00 73.50 92 ILE A CA 1
ATOM 732 C C . ILE A 1 92 ? 15.277 9.947 -0.928 1.00 73.50 92 ILE A C 1
ATOM 734 O O . ILE A 1 92 ? 15.512 8.968 -1.648 1.00 73.50 92 ILE A O 1
ATOM 738 N N . PRO A 1 93 ? 16.257 10.782 -0.536 1.00 80.25 93 PRO A N 1
ATOM 739 C CA . PRO A 1 93 ? 17.664 10.417 -0.633 1.00 80.25 93 PRO A CA 1
ATOM 740 C C . PRO A 1 93 ? 17.924 9.121 0.139 1.00 80.25 93 PRO A C 1
ATOM 742 O O . PRO A 1 93 ? 17.430 8.956 1.253 1.00 80.25 93 PRO A O 1
ATOM 745 N N . SER A 1 94 ? 18.666 8.192 -0.456 1.00 79.88 94 SER A N 1
ATOM 746 C CA . SER A 1 94 ? 18.965 6.906 0.173 1.00 79.88 94 SER A CA 1
ATOM 747 C C . SER A 1 94 ? 20.183 6.261 -0.463 1.00 79.88 94 SER A C 1
ATOM 749 O O . SER A 1 94 ? 20.276 6.201 -1.694 1.00 79.88 94 SER A O 1
ATOM 751 N N . ASP A 1 95 ? 21.019 5.655 0.375 1.00 80.31 95 ASP A N 1
ATOM 752 C CA . ASP A 1 95 ? 21.986 4.649 -0.055 1.00 80.31 95 ASP A CA 1
ATOM 753 C C . ASP A 1 95 ? 21.292 3.462 -0.735 1.00 80.31 95 ASP A C 1
ATOM 755 O O . ASP A 1 95 ? 20.073 3.268 -0.624 1.00 80.31 95 ASP A O 1
ATOM 759 N N . ARG A 1 96 ? 22.084 2.644 -1.439 1.00 80.62 96 ARG A N 1
ATOM 760 C CA . ARG A 1 96 ? 21.608 1.408 -2.067 1.00 80.62 96 ARG A CA 1
ATOM 761 C C . ARG A 1 96 ? 21.032 0.464 -1.006 1.00 80.62 96 ARG A C 1
ATOM 763 O O . ARG A 1 96 ? 21.776 0.023 -0.129 1.00 80.62 96 ARG A O 1
ATOM 770 N N . PRO A 1 97 ? 19.760 0.046 -1.132 1.00 77.50 97 PRO A N 1
ATOM 771 C CA . PRO A 1 97 ? 19.194 -0.929 -0.216 1.00 77.50 97 PRO A CA 1
ATOM 772 C C . PRO A 1 97 ? 19.885 -2.297 -0.334 1.00 77.50 97 PRO A C 1
ATOM 774 O O . PRO A 1 97 ? 20.312 -2.682 -1.433 1.00 77.50 97 PRO A O 1
ATOM 777 N N . PRO A 1 98 ? 19.948 -3.074 0.761 1.00 69.19 98 PRO A N 1
ATOM 778 C CA . PRO A 1 98 ? 20.496 -4.426 0.739 1.00 69.19 98 PRO A CA 1
ATOM 779 C C . PRO A 1 98 ? 19.870 -5.294 -0.363 1.00 69.19 98 PRO A C 1
ATOM 781 O O . PRO A 1 98 ? 18.668 -5.245 -0.611 1.00 69.19 98 PRO A O 1
ATOM 784 N N . GLY A 1 99 ? 20.688 -6.095 -1.049 1.00 68.56 99 GLY A N 1
ATOM 785 C CA . GLY A 1 99 ? 20.228 -7.027 -2.086 1.00 68.56 99 GLY A CA 1
ATOM 786 C C . GLY A 1 99 ? 19.953 -6.411 -3.463 1.00 68.56 99 GLY A C 1
ATOM 787 O O . GLY A 1 99 ? 19.662 -7.155 -4.406 1.00 68.56 99 GLY A O 1
ATOM 788 N N . TYR A 1 100 ? 20.046 -5.086 -3.633 1.00 73.81 100 TYR A N 1
ATOM 789 C CA . TYR A 1 100 ? 20.026 -4.490 -4.972 1.00 73.81 100 TYR A CA 1
ATOM 790 C C . TYR A 1 100 ? 21.295 -4.880 -5.740 1.00 73.81 100 TYR A C 1
ATOM 792 O O . TYR A 1 100 ? 22.366 -4.960 -5.133 1.00 73.81 100 TYR A O 1
ATOM 800 N N . PRO A 1 101 ? 21.215 -5.102 -7.069 1.00 69.38 101 PRO A N 1
ATOM 801 C CA . PRO A 1 101 ? 22.378 -5.469 -7.861 1.00 69.38 101 PRO A CA 1
ATOM 802 C C . PRO A 1 101 ? 23.513 -4.470 -7.660 1.00 69.38 101 PRO A C 1
ATOM 804 O O . PRO A 1 101 ? 23.349 -3.269 -7.894 1.00 69.38 101 PRO A O 1
ATOM 807 N N . ILE A 1 102 ? 24.663 -4.986 -7.241 1.00 64.75 102 ILE A N 1
ATOM 808 C CA . ILE A 1 102 ? 25.871 -4.191 -7.074 1.00 64.75 102 ILE A CA 1
ATOM 809 C C . ILE A 1 102 ? 26.336 -3.789 -8.479 1.00 64.75 102 ILE A C 1
ATOM 811 O O . ILE A 1 102 ? 26.506 -4.635 -9.361 1.00 64.75 102 ILE A O 1
ATOM 815 N N . GLY A 1 103 ? 26.455 -2.481 -8.724 1.00 61.62 103 GLY A N 1
ATOM 816 C CA . GLY A 1 103 ? 27.139 -1.968 -9.914 1.00 61.62 103 GLY A CA 1
ATOM 817 C C . GLY A 1 103 ? 28.646 -2.232 -9.837 1.00 61.62 103 GLY A C 1
ATOM 818 O O . GLY A 1 103 ? 29.112 -2.888 -8.913 1.00 61.62 103 GLY A O 1
ATOM 819 N N . GLN A 1 104 ? 29.444 -1.697 -10.765 1.00 55.12 104 GLN A N 1
ATOM 820 C CA . GLN A 1 104 ? 30.881 -1.614 -10.478 1.00 55.12 104 GLN A CA 1
ATOM 821 C C . GLN A 1 104 ? 31.070 -0.823 -9.170 1.00 55.12 104 GLN A C 1
ATOM 823 O O . GLN A 1 104 ? 30.456 0.246 -9.048 1.00 55.12 104 GLN A O 1
ATOM 828 N N . PRO A 1 105 ? 31.841 -1.343 -8.198 1.00 49.12 105 PRO A N 1
ATOM 829 C CA . PRO A 1 105 ? 32.167 -0.607 -6.988 1.00 49.12 105 PRO A CA 1
ATOM 830 C C . PRO A 1 105 ? 32.822 0.715 -7.382 1.00 49.12 105 PRO A C 1
ATOM 832 O O . PRO A 1 105 ? 33.785 0.735 -8.145 1.00 49.12 105 PRO A O 1
ATOM 835 N N . THR A 1 106 ? 32.278 1.824 -6.902 1.00 52.28 106 THR A N 1
ATOM 836 C CA . THR A 1 106 ? 33.052 3.057 -6.770 1.00 52.28 106 THR A CA 1
ATOM 837 C C . THR A 1 106 ? 33.522 3.074 -5.332 1.00 52.28 106 THR A C 1
ATOM 839 O O . THR A 1 106 ? 32.730 3.372 -4.439 1.00 52.28 106 THR A O 1
ATOM 842 N N . ASP A 1 107 ? 34.763 2.641 -5.114 1.00 45.81 107 ASP A N 1
ATOM 843 C CA . ASP A 1 107 ? 35.351 2.524 -3.783 1.00 45.81 107 ASP A CA 1
ATOM 844 C C . ASP A 1 107 ? 35.168 3.832 -2.995 1.00 45.81 107 ASP A C 1
ATOM 846 O O . ASP A 1 107 ? 35.555 4.909 -3.450 1.00 45.81 107 ASP A O 1
ATOM 850 N N . GLY A 1 108 ? 34.548 3.733 -1.814 1.00 48.38 108 GLY A N 1
ATOM 851 C CA . GLY A 1 108 ? 34.479 4.812 -0.824 1.00 48.38 108 GLY A CA 1
ATOM 852 C C . GLY A 1 108 ? 33.444 5.922 -1.050 1.00 48.38 108 GLY A C 1
ATOM 853 O O . GLY A 1 108 ? 33.449 6.881 -0.281 1.00 48.38 108 GLY A O 1
ATOM 854 N N . VAL A 1 109 ? 32.557 5.828 -2.046 1.00 51.19 109 VAL A N 1
ATOM 855 C CA . VAL A 1 109 ? 31.530 6.860 -2.296 1.00 51.19 109 VAL A CA 1
ATOM 856 C C . VAL A 1 109 ? 30.164 6.386 -1.798 1.00 51.19 109 VAL A C 1
ATOM 858 O O . VAL A 1 109 ? 29.712 5.310 -2.193 1.00 51.19 109 VAL A O 1
ATOM 861 N N . ALA A 1 110 ? 29.512 7.197 -0.955 1.00 53.25 110 ALA A N 1
ATOM 862 C CA . ALA A 1 110 ? 28.108 7.024 -0.581 1.00 53.25 110 ALA A CA 1
ATOM 863 C C . ALA A 1 110 ? 27.253 6.856 -1.844 1.00 53.25 110 ALA A C 1
ATOM 865 O O . ALA A 1 110 ? 27.470 7.523 -2.861 1.00 53.25 110 ALA A O 1
ATOM 866 N N . GLU A 1 111 ? 26.307 5.922 -1.826 1.00 63.75 111 GLU A N 1
ATOM 867 C CA . GLU A 1 111 ? 25.517 5.642 -3.017 1.00 63.75 111 GLU A CA 1
ATOM 868 C C . GLU A 1 111 ? 24.309 6.568 -3.065 1.00 63.75 111 GLU A C 1
ATOM 870 O O . GLU A 1 111 ? 23.180 6.098 -2.973 1.00 63.75 111 GLU A O 1
ATOM 875 N N . ASP A 1 112 ? 24.580 7.868 -3.236 1.00 74.00 112 ASP A N 1
ATOM 876 C CA . ASP A 1 112 ? 23.618 8.975 -3.281 1.00 74.00 112 ASP A CA 1
ATOM 877 C C . ASP A 1 112 ? 22.521 8.730 -4.331 1.00 74.00 112 ASP A C 1
ATOM 879 O O . ASP A 1 112 ? 22.586 9.156 -5.492 1.00 74.00 112 ASP A O 1
ATOM 883 N N . GLY A 1 113 ? 21.509 7.975 -3.921 1.00 86.00 113 GLY A N 1
ATOM 884 C CA . GLY A 1 113 ? 20.411 7.514 -4.743 1.00 86.00 113 GLY A CA 1
ATOM 885 C C . GLY A 1 113 ? 19.076 8.060 -4.270 1.00 86.00 113 GLY A C 1
ATOM 886 O O . GLY A 1 113 ? 18.976 8.885 -3.362 1.00 86.00 113 GL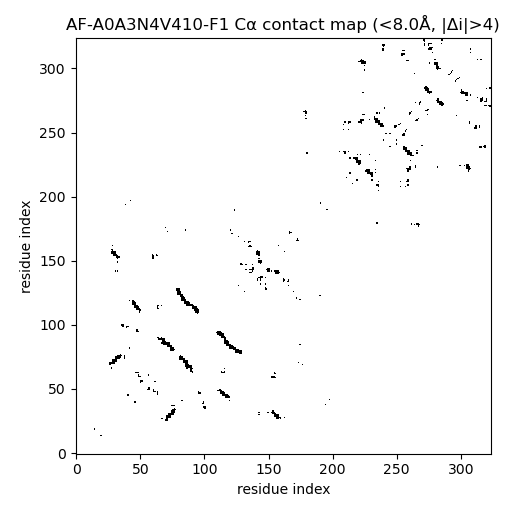Y A O 1
ATOM 887 N N . TRP A 1 114 ? 18.026 7.596 -4.932 1.00 88.00 114 TRP A N 1
ATOM 888 C CA . TRP A 1 114 ? 16.644 7.962 -4.668 1.00 88.00 114 TRP A CA 1
ATOM 889 C C . TRP A 1 114 ? 15.851 6.691 -4.453 1.00 88.00 114 TRP A C 1
ATOM 891 O O . TRP A 1 114 ? 15.891 5.789 -5.295 1.00 88.00 114 TRP A O 1
ATOM 901 N N . LEU A 1 115 ? 15.131 6.643 -3.340 1.00 86.06 115 LEU A N 1
ATOM 902 C CA . LEU A 1 115 ? 14.279 5.533 -2.958 1.00 86.06 115 LEU A CA 1
ATOM 903 C C . LEU A 1 115 ? 12.826 5.979 -2.951 1.00 86.06 115 LEU A C 1
ATOM 905 O O . LEU A 1 115 ? 12.488 6.937 -2.269 1.00 86.06 115 LEU A O 1
ATOM 909 N N . VAL A 1 116 ? 11.975 5.251 -3.662 1.00 85.56 116 VAL A N 1
ATOM 910 C CA . VAL A 1 116 ? 10.515 5.362 -3.595 1.00 85.56 116 VAL A CA 1
ATOM 911 C C . VAL A 1 116 ? 9.987 4.119 -2.898 1.00 85.56 116 VAL A C 1
ATOM 913 O O . VAL A 1 116 ? 10.443 3.008 -3.183 1.00 85.56 116 VAL A O 1
ATOM 916 N N . ARG A 1 117 ? 9.021 4.281 -1.994 1.00 81.31 117 ARG A N 1
ATOM 917 C CA . ARG A 1 117 ? 8.362 3.140 -1.356 1.00 81.31 117 ARG A CA 1
ATOM 918 C C . ARG A 1 117 ? 7.133 2.717 -2.140 1.00 81.31 117 ARG A C 1
ATOM 920 O O . ARG A 1 117 ? 6.311 3.552 -2.513 1.00 81.31 117 ARG A O 1
ATOM 927 N N . VAL A 1 118 ? 7.002 1.412 -2.343 1.00 81.75 118 VAL A N 1
ATOM 928 C CA . VAL A 1 118 ? 5.876 0.797 -3.046 1.00 81.75 118 VAL A CA 1
ATOM 929 C C . VAL A 1 118 ? 5.332 -0.377 -2.245 1.00 81.75 118 VAL A C 1
ATOM 931 O O . VAL A 1 118 ? 6.088 -1.084 -1.583 1.00 81.75 118 VAL A O 1
ATOM 934 N N . GLU A 1 119 ? 4.030 -0.601 -2.323 1.00 79.25 119 GLU A N 1
ATOM 935 C CA . GLU A 1 119 ? 3.361 -1.725 -1.680 1.00 79.25 119 GLU A CA 1
ATOM 936 C C . GLU A 1 119 ? 2.664 -2.591 -2.733 1.00 79.25 119 GLU A C 1
ATOM 938 O O . GLU A 1 119 ? 1.782 -2.100 -3.448 1.00 79.25 119 GLU A O 1
ATOM 943 N N . PRO A 1 120 ? 3.064 -3.865 -2.883 1.00 78.31 120 PRO A N 1
ATOM 944 C CA . PRO A 1 120 ? 2.451 -4.750 -3.855 1.00 78.31 120 PRO A CA 1
ATOM 945 C C . PRO A 1 120 ? 1.043 -5.152 -3.414 1.00 78.31 120 PRO A C 1
ATOM 947 O O . PRO A 1 120 ? 0.853 -5.705 -2.333 1.00 78.31 120 PRO A O 1
ATOM 950 N N . PHE A 1 121 ? 0.062 -4.955 -4.292 1.00 71.06 121 PHE A N 1
ATOM 951 C CA . PHE A 1 121 ? -1.303 -5.459 -4.099 1.00 71.06 121 PHE A CA 1
ATOM 952 C C . PHE A 1 121 ? -1.619 -6.663 -4.996 1.00 71.06 121 PHE A C 1
ATOM 954 O O . PHE A 1 121 ? -2.617 -7.349 -4.789 1.00 71.06 121 PHE A O 1
ATOM 961 N N . ALA A 1 122 ? -0.754 -6.947 -5.973 1.00 72.19 122 ALA A N 1
ATOM 962 C CA . ALA A 1 122 ? -0.777 -8.162 -6.773 1.00 72.19 122 ALA A CA 1
ATOM 963 C C . ALA A 1 122 ? 0.658 -8.637 -7.028 1.00 72.19 122 ALA A C 1
ATOM 965 O O . ALA A 1 122 ? 1.516 -7.844 -7.403 1.00 72.19 122 ALA A O 1
ATOM 966 N N . VAL A 1 123 ? 0.929 -9.929 -6.850 1.00 76.25 123 VAL A N 1
ATOM 967 C CA . VAL A 1 123 ? 2.249 -10.554 -7.058 1.00 76.25 123 VAL A CA 1
ATOM 968 C C . VAL A 1 123 ? 2.075 -11.940 -7.663 1.00 76.25 123 VAL A C 1
ATOM 970 O O . VAL A 1 123 ? 0.986 -12.503 -7.604 1.00 76.25 123 VAL A O 1
ATOM 973 N N . GLY A 1 124 ? 3.143 -12.500 -8.232 1.00 70.94 124 GLY A N 1
ATOM 974 C CA . GLY A 1 124 ? 3.092 -13.828 -8.849 1.00 70.94 124 GLY A CA 1
ATOM 975 C C . GLY A 1 124 ? 2.294 -13.853 -10.154 1.00 70.94 124 GLY A C 1
ATOM 976 O O . GLY A 1 124 ? 1.791 -14.898 -10.542 1.00 70.94 124 GLY A O 1
ATOM 977 N N . LEU A 1 125 ? 2.161 -12.709 -10.825 1.00 77.56 125 LEU A N 1
ATOM 978 C CA . LEU A 1 125 ? 1.479 -12.600 -12.108 1.00 77.56 125 LEU A CA 1
ATOM 979 C C . LEU A 1 125 ? 2.321 -13.231 -13.228 1.00 77.56 125 LEU A C 1
ATOM 981 O O . LEU A 1 125 ? 3.555 -13.209 -13.190 1.00 77.56 125 LEU A O 1
ATOM 985 N N . GLU A 1 126 ? 1.646 -13.761 -14.250 1.00 83.94 126 GLU A N 1
ATOM 986 C CA . GLU A 1 126 ? 2.278 -14.310 -15.458 1.00 83.94 126 GLU A CA 1
ATOM 987 C C . GLU A 1 126 ? 1.652 -13.814 -16.755 1.00 83.94 126 GLU A C 1
ATOM 989 O O . GLU A 1 126 ? 1.452 -14.552 -17.716 1.00 83.94 126 GLU A O 1
ATOM 994 N N . LEU A 1 127 ? 1.385 -12.512 -16.825 1.00 83.50 127 LEU A N 1
ATOM 995 C CA . LEU A 1 127 ? 1.018 -11.916 -18.102 1.00 83.50 127 LEU A CA 1
ATOM 996 C C . LEU A 1 127 ? 2.266 -11.827 -18.985 1.00 83.50 127 LEU A C 1
ATOM 998 O O . LEU A 1 127 ? 3.099 -10.930 -18.813 1.00 83.50 127 LEU A O 1
ATOM 1002 N N . HIS A 1 128 ? 2.412 -12.802 -19.881 1.00 89.94 128 HIS A N 1
ATOM 1003 C CA . HIS A 1 128 ? 3.558 -12.932 -20.769 1.00 89.94 128 HIS A CA 1
ATOM 1004 C C . HIS A 1 128 ? 3.633 -11.761 -21.752 1.00 89.94 128 HIS A C 1
ATOM 1006 O O . HIS A 1 128 ? 2.623 -11.183 -22.151 1.00 89.94 128 HIS A O 1
ATOM 1012 N N . ARG A 1 129 ? 4.852 -11.423 -22.178 1.00 88.38 129 ARG A N 1
ATOM 1013 C CA . ARG A 1 129 ? 5.149 -10.338 -23.122 1.00 88.38 129 ARG A CA 1
ATOM 1014 C C . ARG A 1 129 ? 4.213 -10.322 -24.326 1.00 88.38 129 ARG A C 1
ATOM 1016 O O . ARG A 1 129 ? 3.796 -9.249 -24.744 1.00 88.38 129 ARG A O 1
ATOM 1023 N N . ASP A 1 130 ? 3.914 -11.482 -24.891 1.00 86.94 130 ASP A N 1
ATOM 1024 C CA . ASP A 1 130 ? 3.126 -11.558 -26.121 1.00 86.94 130 ASP A CA 1
ATOM 1025 C C . ASP A 1 130 ? 1.671 -11.102 -25.895 1.00 86.94 130 ASP A C 1
ATOM 1027 O O . ASP A 1 130 ? 1.130 -10.388 -26.736 1.00 86.94 130 ASP A O 1
ATOM 1031 N N . ASP A 1 131 ? 1.085 -11.379 -24.722 1.00 84.25 131 ASP A N 1
ATOM 1032 C CA . ASP A 1 131 ? -0.202 -10.802 -24.310 1.00 84.25 131 ASP A CA 1
ATOM 1033 C C . ASP A 1 131 ? -0.094 -9.291 -24.061 1.00 84.25 131 ASP A C 1
ATOM 1035 O O . ASP A 1 131 ? -0.966 -8.519 -24.461 1.00 84.25 131 ASP A O 1
ATOM 1039 N N . VAL A 1 132 ? 0.993 -8.849 -23.417 1.00 89.25 132 VAL A N 1
ATOM 1040 C CA . VAL A 1 132 ? 1.235 -7.424 -23.134 1.00 89.25 132 VAL A CA 1
ATOM 1041 C C . VAL A 1 132 ? 1.318 -6.612 -24.428 1.00 89.25 132 VAL A C 1
ATOM 1043 O O . VAL A 1 132 ? 0.815 -5.493 -24.470 1.00 89.25 132 VAL A O 1
ATOM 1046 N N . CYS A 1 133 ? 1.911 -7.152 -25.496 1.00 87.56 133 CYS A N 1
ATOM 1047 C CA . CYS A 1 133 ? 2.077 -6.448 -26.773 1.00 87.56 133 CYS A CA 1
ATOM 1048 C C . CYS A 1 133 ? 0.750 -6.089 -27.455 1.00 87.56 133 CYS A C 1
ATOM 1050 O O . CYS A 1 133 ? 0.714 -5.152 -28.250 1.00 87.56 133 CYS A O 1
ATOM 1052 N N . GLY A 1 134 ? -0.331 -6.816 -27.154 1.00 84.44 134 GLY A N 1
ATOM 1053 C CA . GLY A 1 134 ? -1.678 -6.483 -27.626 1.00 84.44 134 GLY A CA 1
ATOM 1054 C C . GLY A 1 134 ? -2.348 -5.355 -26.835 1.00 84.44 134 GLY A C 1
ATOM 1055 O O . GLY A 1 134 ? -3.413 -4.890 -27.230 1.00 84.44 134 GLY A O 1
ATOM 1056 N N . ILE A 1 135 ? -1.743 -4.931 -25.722 1.00 86.88 135 ILE A N 1
ATOM 1057 C CA . ILE A 1 135 ? -2.329 -4.000 -24.752 1.00 86.88 135 ILE A CA 1
ATOM 1058 C C . ILE A 1 135 ? -1.509 -2.716 -24.660 1.00 86.88 135 ILE A C 1
ATOM 1060 O O . ILE A 1 135 ? -2.054 -1.622 -24.746 1.00 86.88 135 ILE A O 1
ATOM 1064 N N . VAL A 1 136 ? -0.197 -2.845 -24.472 1.00 90.06 136 VAL A N 1
ATOM 1065 C CA . VAL A 1 136 ? 0.717 -1.723 -24.262 1.00 90.06 136 VAL A CA 1
ATOM 1066 C C . VAL A 1 136 ? 1.318 -1.310 -25.595 1.00 90.06 136 VAL A C 1
ATOM 1068 O O . VAL A 1 136 ? 1.953 -2.114 -26.280 1.00 90.06 136 VAL A O 1
ATOM 1071 N N . GLY A 1 137 ? 1.154 -0.041 -25.962 1.00 83.62 137 GLY A N 1
ATOM 1072 C CA . GLY A 1 137 ? 1.761 0.471 -27.187 1.00 83.62 137 GLY A CA 1
ATOM 1073 C C . GLY A 1 137 ? 3.278 0.601 -27.093 1.00 83.62 137 GLY A C 1
ATOM 1074 O O . GLY A 1 137 ? 3.882 0.670 -26.022 1.00 83.62 137 GLY A O 1
ATOM 1075 N N . TRP A 1 138 ? 3.904 0.646 -28.263 1.00 87.62 138 TRP A N 1
ATOM 1076 C CA . TRP A 1 138 ? 5.348 0.773 -28.410 1.00 87.62 138 TRP A CA 1
ATOM 1077 C C . TRP A 1 138 ? 5.783 2.236 -28.561 1.00 87.62 138 TRP A C 1
ATOM 1079 O O . TRP A 1 138 ? 5.010 3.100 -28.970 1.00 87.62 138 TRP A O 1
ATOM 1089 N N . GLY A 1 139 ? 7.064 2.495 -28.296 1.00 82.19 139 GLY A N 1
ATOM 1090 C CA . GLY A 1 139 ? 7.671 3.823 -28.407 1.00 82.19 139 GLY A CA 1
ATOM 1091 C C . GLY A 1 139 ? 7.710 4.581 -27.081 1.00 82.19 139 GLY A C 1
ATOM 1092 O O . GLY A 1 139 ? 7.249 4.097 -26.054 1.00 82.19 139 GLY A O 1
ATOM 1093 N N . SER A 1 140 ? 8.331 5.761 -27.086 1.00 78.25 140 SER A N 1
ATOM 1094 C CA . SER A 1 140 ? 8.384 6.630 -25.900 1.00 78.25 140 SER A CA 1
ATOM 1095 C C . SER A 1 140 ? 7.080 7.435 -25.759 1.00 78.25 140 SER A C 1
ATOM 1097 O O . SER A 1 140 ? 6.528 7.821 -26.788 1.00 78.25 140 SER A O 1
ATOM 1099 N N . PRO A 1 141 ? 6.593 7.711 -24.532 1.00 75.06 141 PRO A N 1
ATOM 1100 C CA . PRO A 1 141 ? 7.248 7.473 -23.237 1.00 75.06 141 PRO A CA 1
ATOM 1101 C C . PRO A 1 141 ? 7.198 6.017 -22.750 1.00 75.06 141 PRO A C 1
ATOM 1103 O O . PRO A 1 141 ? 7.971 5.669 -21.861 1.00 75.06 141 PRO A O 1
ATOM 1106 N N . GLY A 1 142 ? 6.375 5.180 -23.386 1.00 82.06 142 GLY A N 1
ATOM 1107 C CA . GLY A 1 142 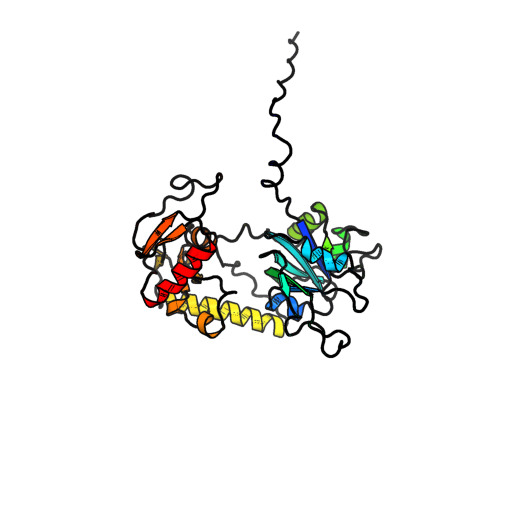? 6.086 3.809 -22.981 1.00 82.06 142 GLY A CA 1
ATOM 1108 C C . GLY A 1 142 ? 7.281 2.844 -22.945 1.00 82.06 142 GLY A C 1
ATOM 1109 O O . GLY A 1 142 ? 8.388 3.150 -23.414 1.00 82.06 142 GLY A O 1
ATOM 1110 N N . PRO A 1 143 ? 7.063 1.647 -22.374 1.00 89.38 143 PRO A N 1
ATOM 1111 C CA . PRO A 1 143 ? 8.142 0.737 -22.017 1.00 89.38 143 PRO A CA 1
ATOM 1112 C C . PRO A 1 143 ? 8.573 -0.205 -23.138 1.00 89.38 143 PRO A C 1
ATOM 1114 O O . PRO A 1 143 ? 9.638 -0.805 -23.022 1.00 89.38 143 PRO A O 1
ATOM 1117 N N . LEU A 1 144 ? 7.789 -0.377 -24.209 1.00 89.94 144 LEU A N 1
ATOM 1118 C CA . LEU A 1 144 ? 8.043 -1.405 -25.226 1.00 89.94 144 LEU A CA 1
ATOM 1119 C C . LEU A 1 144 ? 8.653 -0.840 -26.511 1.00 89.94 144 LEU A C 1
ATOM 1121 O O . LEU A 1 144 ? 8.367 0.280 -26.935 1.00 89.94 144 LEU A O 1
ATOM 1125 N N . THR A 1 145 ? 9.517 -1.624 -27.147 1.00 88.88 145 THR A N 1
ATOM 1126 C CA . THR A 1 145 ? 9.989 -1.405 -28.514 1.00 88.88 145 THR A CA 1
ATOM 1127 C C . THR A 1 145 ? 8.922 -1.851 -29.514 1.00 88.88 145 THR A C 1
ATOM 1129 O O . THR A 1 145 ? 7.967 -2.543 -29.166 1.00 88.88 145 THR A O 1
ATOM 1132 N N . ARG A 1 146 ? 9.113 -1.530 -30.799 1.00 85.75 146 ARG A N 1
ATOM 1133 C CA . ARG A 1 146 ? 8.227 -1.999 -31.879 1.00 85.75 146 ARG A CA 1
ATOM 1134 C C . ARG A 1 146 ? 8.150 -3.528 -31.990 1.00 85.75 146 ARG A C 1
ATOM 1136 O O . ARG A 1 146 ? 7.162 -4.048 -32.488 1.00 85.75 146 ARG A O 1
ATOM 1143 N N . SER A 1 147 ? 9.178 -4.244 -31.532 1.00 82.25 147 SER A N 1
ATOM 1144 C CA . SER A 1 147 ? 9.198 -5.712 -31.484 1.00 82.25 147 SER A CA 1
ATOM 1145 C C . SER A 1 147 ? 8.593 -6.287 -30.200 1.00 82.25 147 SER A C 1
ATOM 1147 O O . SER A 1 147 ? 8.730 -7.483 -29.951 1.00 82.25 147 SER A O 1
ATOM 1149 N N . GLY A 1 148 ? 7.977 -5.451 -29.357 1.00 80.12 148 GLY A N 1
ATOM 1150 C CA . GLY A 1 148 ? 7.326 -5.886 -28.124 1.00 80.12 148 GLY A CA 1
ATOM 1151 C C . GLY A 1 148 ? 8.280 -6.179 -26.967 1.00 80.12 148 GLY A C 1
ATOM 1152 O O . GLY A 1 148 ? 7.858 -6.607 -25.896 1.00 80.12 148 GLY A O 1
ATOM 1153 N N . LYS A 1 149 ? 9.587 -5.966 -27.151 1.00 84.25 149 LYS A N 1
ATOM 1154 C CA . LYS A 1 149 ? 10.578 -6.135 -26.081 1.00 84.25 149 LYS A CA 1
ATOM 1155 C C . LYS A 1 149 ? 10.598 -4.893 -25.186 1.00 84.25 149 LYS A C 1
ATOM 1157 O O . LYS A 1 149 ? 10.400 -3.796 -25.699 1.00 84.25 149 LYS A O 1
ATOM 1162 N N . PRO A 1 150 ? 10.902 -5.015 -23.885 1.00 83.38 150 PRO A N 1
ATOM 1163 C CA . PRO A 1 150 ? 11.179 -3.845 -23.061 1.00 83.38 150 PRO A CA 1
ATOM 1164 C C . PRO A 1 150 ? 12.325 -3.021 -23.651 1.00 83.38 150 PRO A C 1
ATOM 1166 O O . PRO A 1 150 ? 13.336 -3.574 -24.090 1.00 83.38 150 PRO A O 1
ATOM 1169 N N . GLN A 1 151 ? 12.172 -1.703 -23.650 1.00 86.06 151 GLN A N 1
ATOM 1170 C CA . GLN A 1 151 ? 13.257 -0.764 -23.901 1.00 86.06 151 GLN A CA 1
ATOM 1171 C C . GLN A 1 151 ? 14.293 -0.873 -22.770 1.00 86.06 151 GLN A C 1
ATOM 1173 O O . GLN A 1 151 ? 13.969 -1.291 -21.657 1.00 86.06 151 GLN A O 1
ATOM 1178 N N . GLU A 1 152 ? 15.538 -0.456 -23.021 1.00 84.88 152 GLU A N 1
ATOM 1179 C CA . GLU A 1 152 ? 16.604 -0.395 -22.005 1.00 84.88 152 GLU A CA 1
ATOM 1180 C C . GLU A 1 152 ? 16.408 0.776 -21.021 1.00 84.88 152 GLU A C 1
ATOM 1182 O O . GLU A 1 152 ? 17.287 1.618 -20.812 1.00 84.88 152 GLU A O 1
ATOM 1187 N N . LYS A 1 153 ? 15.216 0.841 -20.429 1.00 87.94 153 LYS A N 1
ATOM 1188 C CA . LYS A 1 153 ? 14.771 1.833 -19.457 1.00 87.94 153 LYS A CA 1
ATOM 1189 C C . LYS A 1 153 ? 14.411 1.138 -18.155 1.00 87.94 153 LYS A C 1
ATOM 1191 O O . LYS A 1 153 ? 13.762 0.093 -18.185 1.00 87.94 153 LYS A O 1
ATOM 1196 N N . T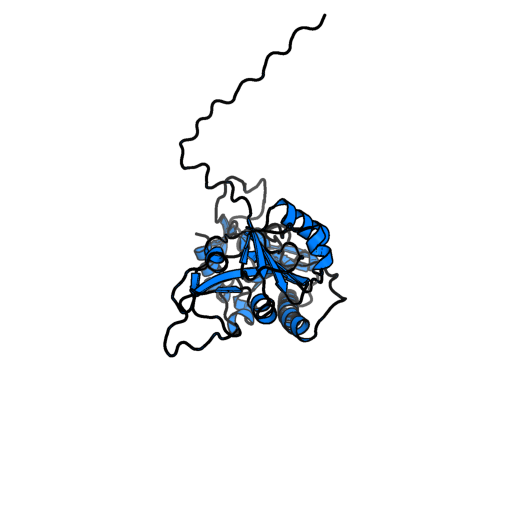YR A 1 154 ? 14.810 1.722 -17.029 1.00 90.25 154 TYR A N 1
ATOM 1197 C CA . TYR A 1 154 ? 14.421 1.210 -15.717 1.00 90.25 154 TYR A CA 1
ATOM 1198 C C . TYR A 1 154 ? 12.943 1.478 -15.428 1.00 90.25 154 TYR A C 1
ATOM 1200 O O . TYR A 1 154 ? 12.183 0.527 -15.263 1.00 90.25 154 TYR A O 1
ATOM 1208 N N . VAL A 1 155 ? 12.536 2.749 -15.420 1.00 93.25 155 VAL A N 1
ATOM 1209 C CA . VAL A 1 155 ? 11.143 3.166 -15.242 1.00 93.25 155 VAL A CA 1
ATOM 1210 C C . VAL A 1 155 ? 10.658 3.881 -16.499 1.00 93.25 155 VAL A C 1
ATOM 1212 O O . VAL A 1 155 ? 11.407 4.594 -17.171 1.00 93.25 155 VAL A O 1
ATOM 1215 N N . SER A 1 156 ? 9.405 3.651 -16.867 1.00 93.94 156 SER A N 1
ATOM 1216 C CA . SER A 1 156 ? 8.713 4.355 -17.946 1.00 93.94 156 SER A CA 1
ATOM 1217 C C . SER A 1 156 ? 7.296 4.673 -17.508 1.00 93.94 156 SER A C 1
ATOM 1219 O O . SER A 1 156 ? 6.665 3.862 -16.839 1.00 93.94 156 SER A O 1
ATOM 1221 N N . GLU A 1 157 ? 6.804 5.841 -17.885 1.00 91.88 157 GLU A N 1
ATOM 1222 C CA . GLU A 1 157 ? 5.398 6.182 -17.710 1.00 91.88 157 GLU A CA 1
ATOM 1223 C C . GLU A 1 157 ? 4.545 5.352 -18.680 1.00 91.88 157 GLU A C 1
ATOM 1225 O O . GLU A 1 157 ? 4.937 5.097 -19.828 1.00 91.88 157 GLU A O 1
ATOM 1230 N N . LEU A 1 158 ? 3.395 4.894 -18.204 1.00 90.81 158 LEU A N 1
ATOM 1231 C CA . LEU A 1 158 ? 2.377 4.216 -18.986 1.00 90.81 158 LEU A CA 1
ATOM 1232 C C . LEU A 1 158 ? 1.252 5.190 -19.288 1.00 90.81 158 LEU A C 1
ATOM 1234 O O . LEU A 1 158 ? 0.816 5.944 -18.429 1.00 90.81 158 LEU A O 1
ATOM 1238 N N . ARG A 1 159 ? 0.727 5.099 -20.507 1.00 87.25 159 ARG A N 1
ATOM 1239 C CA . ARG A 1 159 ? -0.499 5.804 -20.872 1.00 87.25 159 ARG A CA 1
ATOM 1240 C C . ARG A 1 159 ? -1.660 5.201 -20.088 1.00 87.25 159 ARG A C 1
ATOM 1242 O O . ARG A 1 159 ? -1.777 3.975 -20.033 1.00 87.25 159 ARG A O 1
ATOM 1249 N N . ASP A 1 160 ? -2.560 6.039 -19.594 1.00 82.12 160 ASP A N 1
ATOM 1250 C CA . ASP A 1 160 ? -3.720 5.611 -18.803 1.00 82.12 160 ASP A CA 1
ATOM 1251 C C . ASP A 1 160 ? -4.528 4.504 -19.479 1.00 82.12 160 ASP A C 1
ATOM 1253 O O . ASP A 1 160 ? -4.888 3.514 -18.847 1.00 82.12 160 ASP A O 1
ATOM 1257 N N . ALA A 1 161 ? -4.767 4.627 -20.788 1.00 81.88 161 ALA A N 1
ATOM 1258 C CA . ALA A 1 161 ? -5.506 3.629 -21.554 1.00 81.88 161 ALA A CA 1
ATOM 1259 C C . ALA A 1 161 ? -4.836 2.241 -21.521 1.00 81.88 161 ALA A C 1
ATOM 1261 O O . ALA A 1 161 ? -5.526 1.235 -21.346 1.00 81.88 161 ALA A O 1
ATOM 1262 N N . ASP A 1 162 ? -3.504 2.187 -21.631 1.00 88.12 162 ASP A N 1
ATOM 1263 C CA . ASP A 1 162 ? -2.741 0.935 -21.585 1.00 88.12 162 ASP A CA 1
ATOM 1264 C C . ASP A 1 162 ? -2.784 0.338 -20.177 1.00 88.12 162 ASP A C 1
ATOM 1266 O O . ASP A 1 162 ? -2.992 -0.861 -20.002 1.00 88.12 162 ASP A O 1
ATOM 1270 N N . ALA A 1 163 ? -2.612 1.180 -19.157 1.00 86.88 163 ALA A N 1
ATOM 1271 C CA . ALA A 1 163 ? -2.608 0.752 -17.768 1.00 86.88 163 ALA A CA 1
ATOM 1272 C C . ALA A 1 163 ? -3.980 0.231 -17.319 1.00 86.88 163 ALA A C 1
ATOM 1274 O O . ALA A 1 163 ? -4.072 -0.831 -16.702 1.00 86.88 163 ALA A O 1
ATOM 1275 N N . VAL A 1 164 ? -5.061 0.922 -17.689 1.00 79.31 164 VAL A N 1
ATOM 1276 C CA . VAL A 1 164 ? -6.438 0.474 -17.444 1.00 79.31 164 VAL A CA 1
ATOM 1277 C C . VAL A 1 164 ? -6.711 -0.850 -18.158 1.00 79.31 164 VAL A C 1
ATOM 1279 O O . VAL A 1 164 ? -7.340 -1.741 -17.582 1.00 79.31 164 VAL A O 1
ATOM 1282 N N . ALA A 1 165 ? -6.230 -1.016 -19.390 1.00 80.50 165 ALA A N 1
ATOM 1283 C CA . ALA A 1 165 ? -6.379 -2.266 -20.124 1.00 80.50 165 ALA A CA 1
ATOM 1284 C C . ALA A 1 165 ? -5.566 -3.415 -1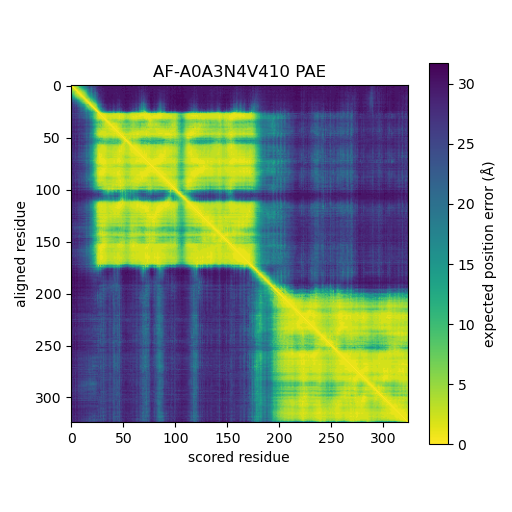9.496 1.00 80.50 165 ALA A C 1
ATOM 1286 O O . ALA A 1 165 ? -6.076 -4.533 -19.412 1.00 80.50 165 ALA A O 1
ATOM 1287 N N . LEU A 1 166 ? -4.362 -3.148 -18.976 1.00 83.44 166 LEU A N 1
ATOM 1288 C CA . LEU A 1 166 ? -3.574 -4.122 -18.213 1.00 83.44 166 LEU A CA 1
ATOM 1289 C C . LEU A 1 166 ? -4.281 -4.548 -16.923 1.00 83.44 166 LEU A C 1
ATOM 1291 O O . LEU A 1 166 ? -4.398 -5.745 -16.671 1.00 83.44 166 LEU A O 1
ATOM 1295 N N . LEU A 1 167 ? -4.784 -3.595 -16.129 1.00 79.62 167 LEU A N 1
ATOM 1296 C CA . LEU A 1 167 ? -5.545 -3.892 -14.910 1.00 79.62 167 LEU A CA 1
ATOM 1297 C C . LEU A 1 167 ? -6.752 -4.781 -15.222 1.00 79.62 167 LEU A C 1
ATOM 1299 O O . LEU A 1 167 ? -6.926 -5.817 -14.588 1.00 79.62 167 LEU A O 1
ATOM 1303 N N . ARG A 1 168 ? -7.527 -4.443 -16.262 1.00 76.06 168 ARG A N 1
ATOM 1304 C CA . ARG A 1 168 ? -8.658 -5.267 -16.720 1.00 76.06 168 ARG A CA 1
ATOM 1305 C C . ARG A 1 168 ? -8.225 -6.661 -17.168 1.00 76.06 168 ARG A C 1
ATOM 1307 O O . ARG A 1 168 ? -8.880 -7.634 -16.817 1.00 76.06 168 ARG A O 1
ATOM 1314 N N . ARG A 1 169 ? -7.130 -6.782 -17.926 1.00 77.00 169 ARG A N 1
ATOM 1315 C CA . ARG A 1 169 ? -6.614 -8.078 -18.407 1.00 77.00 169 ARG A CA 1
ATOM 1316 C C . ARG A 1 169 ? -6.162 -8.994 -17.269 1.00 77.00 169 ARG A C 1
ATOM 1318 O O . ARG A 1 169 ? -6.225 -10.214 -17.423 1.00 77.00 169 ARG A O 1
ATOM 1325 N N . LEU A 1 170 ? -5.675 -8.404 -16.182 1.00 74.81 170 LEU A N 1
ATOM 1326 C CA . LEU A 1 170 ? -5.226 -9.091 -14.973 1.00 74.81 170 LEU A CA 1
ATOM 1327 C C . LEU A 1 170 ? -6.363 -9.323 -13.962 1.00 74.81 170 LEU A C 1
ATOM 1329 O O . LEU A 1 170 ? -6.104 -9.884 -12.904 1.00 74.81 170 LEU A O 1
ATOM 1333 N N . ASP A 1 171 ? -7.585 -8.869 -14.267 1.00 74.31 171 ASP A N 1
ATOM 1334 C CA . ASP A 1 171 ? -8.724 -8.792 -13.339 1.00 74.31 171 ASP A CA 1
ATOM 1335 C C . ASP A 1 171 ? -8.378 -8.098 -12.009 1.00 74.31 171 ASP A C 1
ATOM 1337 O O . ASP A 1 171 ? -8.856 -8.428 -10.925 1.00 74.31 171 ASP A O 1
ATOM 1341 N N . LEU A 1 172 ? -7.497 -7.103 -12.093 1.00 67.50 172 LEU A N 1
ATOM 1342 C CA . LEU A 1 172 ? -7.077 -6.311 -10.956 1.00 67.50 172 LEU A CA 1
ATOM 1343 C C . LEU A 1 172 ? -7.890 -5.033 -10.903 1.00 67.50 172 LEU A C 1
ATOM 1345 O O . LEU A 1 172 ? -8.008 -4.275 -11.868 1.00 67.50 172 LEU A O 1
ATOM 1349 N N . ARG A 1 173 ? -8.392 -4.744 -9.712 1.00 61.22 173 ARG A N 1
ATOM 1350 C CA . ARG A 1 173 ? -8.835 -3.404 -9.355 1.00 61.22 173 ARG A CA 1
ATOM 1351 C C . ARG A 1 173 ? -7.693 -2.757 -8.594 1.00 61.22 173 ARG A C 1
ATOM 1353 O O . ARG A 1 173 ? -7.044 -3.424 -7.787 1.00 61.22 173 ARG A O 1
ATOM 1360 N N . LYS A 1 174 ? -7.444 -1.466 -8.835 1.00 59.56 174 LYS A N 1
ATOM 1361 C CA . LYS A 1 174 ? -6.581 -0.698 -7.933 1.00 59.56 174 LYS A CA 1
ATOM 1362 C C . LYS A 1 174 ? -7.118 -0.924 -6.515 1.00 59.56 174 LYS A C 1
ATOM 1364 O O . LYS A 1 174 ? -8.341 -0.850 -6.345 1.00 59.56 174 LYS A O 1
ATOM 1369 N N . PRO A 1 175 ? -6.265 -1.172 -5.512 1.00 49.06 175 PRO A N 1
ATOM 1370 C CA . PRO A 1 175 ? -6.693 -1.020 -4.139 1.00 49.06 175 PRO A CA 1
ATOM 1371 C C . PRO A 1 175 ? -7.193 0.419 -4.004 1.00 49.06 175 PRO A C 1
ATOM 1373 O O . PRO A 1 175 ? -6.413 1.372 -3.957 1.00 49.06 175 PRO A O 1
ATOM 1376 N N . SER A 1 176 ? -8.518 0.613 -4.000 1.00 41.47 176 SER A N 1
ATOM 1377 C CA . SER A 1 176 ? -9.080 1.793 -3.355 1.00 41.47 176 SER A CA 1
ATOM 1378 C C . SER A 1 176 ? -8.458 1.735 -1.983 1.00 41.47 176 SER A C 1
ATOM 1380 O O . SER A 1 176 ? -8.702 0.717 -1.333 1.00 41.47 176 SER A O 1
ATOM 1382 N N . ARG A 1 177 ? -7.582 2.703 -1.656 1.00 40.03 177 ARG A N 1
ATOM 1383 C CA . ARG A 1 177 ? -6.771 2.770 -0.432 1.00 40.03 177 ARG A CA 1
ATOM 1384 C C . ARG A 1 177 ? -7.421 1.852 0.598 1.00 40.03 177 ARG A C 1
ATOM 1386 O O . ARG A 1 177 ? -8.579 2.105 0.960 1.00 40.03 177 ARG A O 1
ATOM 1393 N N . SER A 1 178 ? -6.827 0.683 0.840 1.00 35.09 178 SER A N 1
ATOM 1394 C CA . SER A 1 178 ? -7.561 -0.442 1.421 1.00 35.09 178 SER A CA 1
ATOM 1395 C C . SER A 1 178 ? -8.113 -0.006 2.761 1.00 35.09 178 SER A C 1
ATOM 1397 O O . SER A 1 178 ? -7.397 0.517 3.598 1.00 35.09 178 SER A O 1
ATOM 1399 N N . VAL A 1 179 ? -9.419 -0.157 2.930 1.00 33.72 179 VAL A N 1
ATOM 1400 C CA . VAL A 1 179 ? -10.134 -0.054 4.208 1.00 33.72 179 VAL A CA 1
ATOM 1401 C C . VAL A 1 179 ? -9.961 -1.357 5.019 1.00 33.72 179 VAL A C 1
ATOM 1403 O O . VAL A 1 179 ? -10.714 -1.624 5.948 1.00 33.72 179 VAL A O 1
ATOM 1406 N N . SER A 1 180 ? -9.022 -2.216 4.610 1.00 35.81 180 SER A N 1
ATOM 1407 C CA . SER A 1 180 ? -8.914 -3.597 5.064 1.00 35.81 180 SER A CA 1
ATOM 1408 C C . SER A 1 180 ? -7.651 -4.267 4.520 1.00 35.81 180 SER A C 1
ATOM 1410 O O . SER A 1 180 ? -7.558 -4.522 3.316 1.00 35.81 180 SER A O 1
ATOM 1412 N N . GLY A 1 181 ? -6.723 -4.652 5.392 1.00 33.75 181 GLY A N 1
ATOM 1413 C CA . GLY A 1 181 ? -5.608 -5.562 5.090 1.00 33.75 181 GLY A CA 1
ATOM 1414 C C . GLY A 1 181 ? -6.030 -7.017 4.810 1.00 33.75 181 GLY A C 1
ATOM 1415 O O . GLY A 1 181 ? -5.485 -7.945 5.403 1.00 33.75 181 GLY A O 1
ATOM 1416 N N . ARG A 1 182 ? -7.004 -7.252 3.919 1.00 34.00 182 ARG A N 1
ATOM 1417 C CA . ARG A 1 182 ? -7.359 -8.597 3.430 1.00 34.00 182 ARG A CA 1
ATOM 1418 C C . ARG A 1 182 ? -7.294 -8.674 1.904 1.00 34.00 182 ARG A C 1
ATOM 1420 O O . ARG A 1 182 ? -8.112 -8.046 1.238 1.00 34.00 182 ARG A O 1
ATOM 1427 N N . PRO A 1 183 ? -6.420 -9.518 1.338 1.00 31.88 183 PRO A N 1
ATOM 1428 C CA . PRO A 1 183 ? -6.662 -10.141 0.047 1.00 31.88 183 PRO A CA 1
ATOM 1429 C C . PRO A 1 183 ? -7.624 -11.328 0.208 1.00 31.88 183 PRO A C 1
ATOM 1431 O O . PRO A 1 183 ? -7.526 -12.096 1.165 1.00 31.88 183 PRO A O 1
ATOM 1434 N N . HIS A 1 184 ? -8.530 -11.455 -0.760 1.00 30.20 184 HIS A N 1
ATOM 1435 C CA . HIS A 1 184 ? -9.443 -12.574 -1.008 1.00 30.20 184 HIS A CA 1
ATOM 1436 C C . HIS A 1 184 ? -8.735 -13.946 -0.906 1.00 30.20 184 HIS A C 1
ATOM 1438 O O . HIS A 1 184 ? -7.598 -14.091 -1.359 1.00 30.20 184 HIS A O 1
ATOM 1444 N N . GLU A 1 185 ? -9.397 -14.955 -0.331 1.00 30.08 185 GLU A N 1
ATOM 1445 C CA . GLU A 1 185 ? -8.822 -16.260 0.062 1.00 30.08 185 GLU A CA 1
ATOM 1446 C C . GLU A 1 185 ? -8.391 -17.195 -1.098 1.00 30.08 185 GLU A C 1
ATOM 1448 O O . GLU A 1 185 ? -7.906 -18.300 -0.852 1.00 30.08 185 GLU A O 1
ATOM 1453 N N . ASP A 1 186 ? -8.432 -16.749 -2.356 1.00 29.98 186 ASP A N 1
ATOM 1454 C CA . ASP A 1 186 ? -8.319 -17.626 -3.536 1.00 29.98 186 ASP A CA 1
ATOM 1455 C C . ASP A 1 186 ? -6.959 -17.617 -4.270 1.00 29.98 186 ASP A C 1
ATOM 1457 O O . ASP A 1 186 ? -6.893 -17.878 -5.468 1.00 29.98 186 ASP A O 1
ATOM 1461 N N . TRP A 1 187 ? -5.827 -17.397 -3.588 1.00 31.95 187 TRP A N 1
ATOM 1462 C CA . TRP A 1 187 ? -4.488 -17.583 -4.204 1.00 31.95 187 TRP A CA 1
ATOM 1463 C C . TRP A 1 187 ? -3.863 -18.960 -3.907 1.00 31.95 187 TRP A C 1
ATOM 1465 O O . TRP A 1 187 ? -2.667 -19.088 -3.660 1.00 31.95 187 TRP A O 1
ATOM 1475 N N . ARG A 1 188 ? -4.633 -20.050 -3.869 1.00 28.53 188 ARG A N 1
ATOM 1476 C CA . ARG A 1 188 ? -4.060 -21.363 -3.503 1.00 28.53 188 ARG A CA 1
ATOM 1477 C C . ARG A 1 188 ? -3.312 -22.110 -4.607 1.00 28.53 188 ARG A C 1
ATOM 1479 O O . ARG A 1 188 ? -2.881 -23.231 -4.360 1.00 28.53 188 ARG A O 1
ATOM 1486 N N . ALA A 1 189 ? -3.088 -21.523 -5.778 1.00 31.08 189 ALA A N 1
ATOM 1487 C CA . ALA A 1 189 ? -2.521 -22.284 -6.886 1.00 31.08 189 ALA A CA 1
ATOM 1488 C C . ALA A 1 189 ? -1.529 -21.498 -7.739 1.00 31.08 189 ALA A C 1
ATOM 1490 O O . ALA A 1 189 ? -1.712 -21.432 -8.946 1.00 31.08 189 ALA A O 1
ATOM 1491 N N . TRP A 1 190 ? -0.468 -20.947 -7.133 1.00 27.73 190 TRP A N 1
ATOM 1492 C CA . TRP A 1 190 ? 0.814 -20.830 -7.835 1.00 27.73 190 TRP A CA 1
ATOM 1493 C C . TRP A 1 190 ? 1.955 -20.300 -6.959 1.00 27.73 190 TRP A C 1
ATOM 1495 O O . TRP A 1 190 ? 1.858 -19.220 -6.371 1.00 27.73 190 TRP A O 1
ATOM 1505 N N . SER A 1 191 ? 3.055 -21.049 -6.882 1.00 33.28 191 SER A N 1
ATOM 1506 C CA . SER A 1 191 ? 4.259 -20.657 -6.150 1.00 33.28 191 SER A CA 1
ATOM 1507 C C . SER A 1 191 ? 5.540 -21.083 -6.867 1.00 33.28 191 SER A C 1
ATOM 1509 O O . SER A 1 191 ? 5.764 -22.259 -7.142 1.00 33.28 191 SER A O 1
ATOM 1511 N N . GLY A 1 192 ? 6.432 -20.112 -7.080 1.00 30.62 192 GLY A N 1
ATOM 1512 C CA . GLY A 1 192 ? 7.875 -20.346 -7.057 1.00 30.62 192 GLY A CA 1
ATOM 1513 C C . GLY A 1 192 ? 8.351 -20.381 -5.599 1.00 30.62 192 GLY A C 1
ATOM 1514 O O . GLY A 1 192 ? 7.915 -19.570 -4.783 1.00 30.62 192 GLY A O 1
ATOM 1515 N N . ALA A 1 193 ? 9.218 -21.336 -5.259 1.00 29.31 193 ALA A N 1
ATOM 1516 C CA . ALA A 1 193 ? 9.509 -21.731 -3.875 1.00 29.31 193 ALA A CA 1
ATOM 1517 C C . ALA A 1 193 ? 10.062 -20.618 -2.955 1.00 29.31 193 ALA A C 1
ATOM 1519 O O . ALA A 1 193 ? 9.778 -20.643 -1.764 1.00 29.31 193 ALA A O 1
ATOM 1520 N N . ALA A 1 194 ? 10.784 -19.624 -3.484 1.00 31.12 194 ALA A N 1
ATOM 1521 C CA . ALA A 1 194 ? 11.365 -18.538 -2.679 1.00 31.12 194 ALA A CA 1
ATOM 1522 C C . ALA A 1 194 ? 10.391 -17.364 -2.434 1.00 31.12 194 ALA A C 1
ATOM 1524 O O . ALA A 1 194 ? 10.364 -16.788 -1.349 1.00 31.12 194 ALA A O 1
ATOM 1525 N N . ASP A 1 195 ? 9.540 -17.043 -3.415 1.00 32.69 195 ASP A N 1
ATOM 1526 C CA . ASP A 1 195 ? 8.526 -15.979 -3.306 1.00 32.69 195 ASP A CA 1
ATOM 1527 C C . ASP A 1 195 ? 7.349 -16.421 -2.416 1.00 32.69 195 ASP A C 1
ATOM 1529 O O . ASP A 1 195 ? 6.731 -15.617 -1.713 1.00 32.69 195 ASP A O 1
ATOM 1533 N N . ALA A 1 196 ? 7.086 -17.732 -2.378 1.00 32.06 196 ALA A N 1
ATOM 1534 C CA . ALA A 1 196 ? 6.155 -18.331 -1.436 1.00 32.06 196 ALA A CA 1
ATOM 1535 C C . ALA A 1 196 ? 6.608 -18.157 0.012 1.00 32.06 196 ALA A C 1
ATOM 1537 O O . ALA A 1 196 ? 5.754 -17.984 0.872 1.00 32.06 196 ALA A O 1
ATOM 1538 N N . GLU A 1 197 ? 7.908 -18.174 0.300 1.00 31.77 197 GLU A N 1
ATOM 1539 C CA . GLU A 1 197 ? 8.426 -18.178 1.668 1.00 31.77 197 GLU A CA 1
ATOM 1540 C C . GLU A 1 197 ? 8.252 -16.814 2.354 1.00 31.77 197 GLU A C 1
ATOM 1542 O O . GLU A 1 197 ? 7.660 -16.753 3.427 1.00 31.77 197 GLU A O 1
ATOM 1547 N N . ALA A 1 198 ? 8.608 -15.704 1.695 1.00 33.84 198 ALA A N 1
ATOM 1548 C CA . ALA A 1 198 ? 8.436 -14.350 2.243 1.00 33.84 198 ALA A CA 1
ATOM 1549 C C . ALA A 1 198 ? 6.956 -13.945 2.417 1.00 33.84 198 ALA A C 1
ATOM 1551 O O . ALA A 1 198 ? 6.566 -13.396 3.451 1.00 33.84 198 ALA A O 1
ATOM 1552 N N . MET A 1 199 ? 6.101 -14.270 1.437 1.00 35.44 199 MET A N 1
ATOM 1553 C CA . MET A 1 199 ? 4.649 -14.080 1.555 1.00 35.44 199 MET A CA 1
ATOM 1554 C C . MET A 1 199 ? 4.048 -14.979 2.631 1.00 35.44 199 MET A C 1
ATOM 1556 O O . MET A 1 199 ? 3.127 -14.572 3.338 1.00 35.44 199 MET A O 1
ATOM 1560 N N . THR A 1 200 ? 4.562 -16.203 2.762 1.00 38.44 200 THR A N 1
ATOM 1561 C CA . THR A 1 200 ? 4.175 -17.113 3.837 1.00 38.44 200 THR A CA 1
ATOM 1562 C C . THR A 1 200 ? 4.562 -16.526 5.185 1.00 38.44 200 THR A C 1
ATOM 1564 O O . THR A 1 200 ? 3.741 -16.598 6.088 1.00 38.44 200 THR A O 1
ATOM 1567 N N . THR A 1 201 ? 5.718 -15.877 5.328 1.00 41.09 201 THR A N 1
ATOM 1568 C CA . THR A 1 201 ? 6.137 -15.233 6.581 1.00 41.09 201 THR A CA 1
ATOM 1569 C C . THR A 1 201 ? 5.204 -14.090 6.978 1.00 41.09 201 THR A C 1
ATOM 1571 O O . THR A 1 201 ? 4.625 -14.152 8.057 1.00 41.09 201 THR A O 1
ATOM 1574 N N . ILE A 1 202 ? 4.937 -13.122 6.091 1.00 45.25 202 ILE A N 1
ATOM 1575 C CA . ILE A 1 202 ? 4.036 -11.989 6.399 1.00 45.25 202 ILE A CA 1
ATOM 1576 C C . ILE A 1 202 ? 2.602 -12.474 6.670 1.00 45.25 202 ILE A C 1
ATOM 1578 O O . ILE A 1 202 ? 1.950 -12.027 7.614 1.00 45.25 202 ILE A O 1
ATOM 1582 N N . ARG A 1 203 ? 2.098 -13.428 5.873 1.00 48.03 203 ARG A N 1
ATOM 1583 C CA . ARG A 1 203 ? 0.759 -14.013 6.072 1.00 48.03 203 ARG A CA 1
ATOM 1584 C C . ARG A 1 203 ? 0.676 -14.835 7.356 1.00 48.03 203 ARG A C 1
ATOM 1586 O O . ARG A 1 203 ? -0.352 -14.794 8.026 1.00 48.03 203 ARG A O 1
ATOM 1593 N N . ARG A 1 204 ? 1.725 -15.590 7.700 1.00 50.41 204 ARG A N 1
ATOM 1594 C CA . ARG A 1 204 ? 1.806 -16.348 8.957 1.00 50.41 204 ARG A CA 1
ATOM 1595 C C . ARG A 1 204 ? 1.844 -15.410 10.144 1.00 50.41 204 ARG A C 1
ATOM 1597 O O . ARG A 1 204 ? 1.136 -15.677 11.101 1.00 50.41 204 ARG A O 1
ATOM 1604 N N . GLU A 1 205 ? 2.593 -14.321 10.058 1.00 55.31 205 GLU A N 1
ATOM 1605 C CA . GLU A 1 205 ? 2.690 -13.321 11.114 1.00 55.31 205 GLU A CA 1
ATOM 1606 C C . GLU A 1 205 ? 1.351 -12.617 11.337 1.00 55.31 205 GLU A C 1
ATOM 1608 O O . GLU A 1 205 ? 0.854 -12.608 12.454 1.00 55.31 205 GLU A O 1
ATOM 1613 N N . GLN A 1 206 ? 0.685 -12.138 10.281 1.00 56.47 206 GLN A N 1
ATOM 1614 C CA . GLN A 1 206 ? -0.649 -11.533 10.405 1.00 56.47 206 GLN A CA 1
ATOM 1615 C C . GLN A 1 206 ? -1.708 -12.525 10.896 1.00 56.47 206 GLN A C 1
ATOM 1617 O O . GLN A 1 206 ? -2.566 -12.179 11.710 1.00 56.47 206 GLN A O 1
ATOM 1622 N N . ARG A 1 207 ? -1.641 -13.786 10.450 1.00 59.88 207 ARG A N 1
ATOM 1623 C CA . ARG A 1 207 ? -2.515 -14.851 10.954 1.00 59.88 207 ARG A CA 1
ATOM 1624 C C . ARG A 1 207 ? -2.236 -15.156 12.425 1.00 59.88 207 ARG A C 1
ATOM 1626 O O . ARG A 1 207 ? -3.192 -15.319 13.173 1.00 59.88 207 ARG A O 1
ATOM 1633 N N . ALA A 1 208 ? -0.969 -15.231 12.826 1.00 60.78 208 ALA A N 1
ATOM 1634 C CA . ALA A 1 208 ? -0.552 -15.474 14.203 1.00 60.78 208 ALA A CA 1
ATOM 1635 C C . ALA A 1 208 ? -0.962 -14.313 15.109 1.00 60.78 208 ALA A C 1
ATOM 1637 O O . ALA A 1 208 ? -1.546 -14.546 16.159 1.00 60.78 208 ALA A O 1
ATOM 1638 N N . LEU A 1 209 ? -0.765 -13.077 14.655 1.00 67.19 209 LEU A N 1
ATOM 1639 C CA . LEU A 1 209 ? -1.168 -11.861 15.345 1.00 67.19 209 LEU A CA 1
ATOM 1640 C C . LEU A 1 209 ? -2.686 -11.814 15.542 1.00 67.19 209 LEU A C 1
ATOM 1642 O O . LEU A 1 209 ? -3.168 -11.633 16.657 1.00 67.19 209 LEU A O 1
ATOM 1646 N N . ARG A 1 210 ? -3.461 -12.035 14.474 1.00 72.81 210 ARG A N 1
ATOM 1647 C CA . ARG A 1 210 ? -4.925 -12.076 14.565 1.00 72.81 210 ARG A CA 1
ATOM 1648 C C . ARG A 1 210 ? -5.404 -13.227 15.451 1.00 72.81 210 ARG A C 1
ATOM 1650 O O . ARG A 1 210 ? -6.319 -13.021 16.238 1.00 72.81 210 ARG A O 1
ATOM 1657 N N . ALA A 1 211 ? -4.803 -14.412 15.340 1.00 69.38 211 ALA A N 1
ATOM 1658 C CA . ALA A 1 211 ? -5.139 -15.553 16.190 1.00 69.38 211 ALA A CA 1
ATOM 1659 C C . ALA A 1 211 ? -4.833 -15.271 17.668 1.00 69.38 211 ALA A C 1
ATOM 1661 O O . ALA A 1 211 ? -5.667 -15.565 18.516 1.00 69.38 211 ALA A O 1
ATOM 1662 N N . HIS A 1 212 ? -3.691 -14.645 17.961 1.00 74.25 212 HIS A N 1
ATOM 1663 C CA . HIS A 1 212 ? -3.295 -14.246 19.308 1.00 74.25 212 HIS A CA 1
ATOM 1664 C C . HIS A 1 212 ? -4.248 -13.201 19.899 1.00 74.25 212 HIS A C 1
ATOM 1666 O O . HIS A 1 212 ? -4.700 -13.346 21.027 1.00 74.25 212 HIS A O 1
ATOM 1672 N N . LEU A 1 213 ? -4.606 -12.169 19.130 1.00 79.06 213 LEU A N 1
ATOM 1673 C CA . LEU A 1 213 ? -5.507 -11.113 19.595 1.00 79.06 213 LEU A CA 1
ATOM 1674 C C . LEU A 1 213 ? -6.962 -11.584 19.757 1.00 79.06 213 LEU A C 1
ATOM 1676 O O . LEU A 1 213 ? -7.683 -11.079 20.621 1.00 79.06 213 LEU A O 1
ATOM 1680 N N . LEU A 1 214 ? -7.415 -12.522 18.921 1.00 80.31 214 LEU A N 1
ATOM 1681 C CA . LEU A 1 214 ? -8.731 -13.145 19.070 1.00 80.31 214 LEU A CA 1
ATOM 1682 C C . LEU A 1 214 ? -8.762 -14.148 20.218 1.00 80.31 214 LEU A C 1
ATOM 1684 O O . LEU A 1 214 ? -9.815 -14.293 20.825 1.00 80.31 214 LEU A O 1
ATOM 1688 N N . ASP A 1 215 ? -7.639 -14.803 20.517 1.00 81.06 215 ASP A N 1
ATOM 1689 C CA . ASP A 1 215 ? -7.504 -15.788 21.596 1.00 81.06 215 ASP A CA 1
ATOM 1690 C C . ASP A 1 215 ? -8.571 -16.897 21.522 1.00 81.06 215 ASP A C 1
ATOM 1692 O O . ASP A 1 215 ? -9.241 -17.240 22.491 1.00 81.06 215 ASP A O 1
ATOM 1696 N N . GLY A 1 216 ? -8.811 -17.399 20.306 1.00 69.94 216 GLY A N 1
ATOM 1697 C CA . GLY A 1 216 ? -9.821 -18.430 20.042 1.00 69.94 216 GLY A CA 1
ATOM 1698 C C . GLY A 1 216 ? -11.279 -17.964 20.138 1.00 69.94 216 GLY A C 1
ATOM 1699 O O . GLY A 1 216 ? -12.171 -18.799 20.023 1.00 69.94 216 GLY A O 1
ATOM 1700 N N . ARG A 1 217 ? -11.544 -16.664 20.326 1.00 78.38 217 ARG A N 1
ATOM 1701 C CA . ARG A 1 217 ? -12.908 -16.121 20.353 1.00 78.38 217 ARG A CA 1
ATOM 1702 C C . ARG A 1 217 ? -13.487 -15.947 18.948 1.00 78.38 217 ARG A C 1
ATOM 1704 O O . ARG A 1 217 ? -12.832 -15.397 18.059 1.00 78.38 217 ARG A O 1
ATOM 1711 N N . ASP A 1 218 ? -14.751 -16.332 18.791 1.00 71.69 218 ASP A N 1
ATOM 1712 C CA . ASP A 1 218 ? -15.527 -16.118 17.563 1.00 71.69 218 ASP A CA 1
ATOM 1713 C C . ASP A 1 218 ? -16.096 -14.698 17.455 1.00 71.69 218 ASP A C 1
ATOM 1715 O O . ASP A 1 218 ? -16.398 -14.245 16.353 1.00 71.69 218 ASP A O 1
ATOM 1719 N N . GLU A 1 219 ? -16.169 -13.974 18.573 1.00 82.75 219 GLU A N 1
ATOM 1720 C CA . GLU A 1 219 ? -16.559 -12.567 18.667 1.00 82.75 219 GLU A CA 1
ATOM 1721 C C . GLU A 1 219 ? -15.574 -11.817 19.570 1.00 82.75 219 GLU A C 1
ATOM 1723 O O . GLU A 1 219 ? -15.051 -12.371 20.541 1.00 82.75 219 GLU A O 1
ATOM 1728 N N . ALA A 1 220 ? -15.267 -10.570 19.225 1.00 90.25 220 ALA A N 1
ATOM 1729 C CA . ALA A 1 220 ? -14.415 -9.718 20.043 1.00 90.25 220 ALA A CA 1
ATOM 1730 C C . ALA A 1 220 ? -14.725 -8.226 19.821 1.00 90.25 220 ALA A C 1
ATOM 1732 O O . ALA A 1 220 ? -15.259 -7.831 18.775 1.00 90.25 220 ALA A O 1
ATOM 1733 N N . PRO A 1 221 ? -14.332 -7.348 20.758 1.00 94.00 221 PRO A N 1
ATOM 1734 C CA . PRO A 1 221 ? -14.564 -5.925 20.611 1.00 94.00 221 PRO A CA 1
ATOM 1735 C C . PRO A 1 221 ? -13.545 -5.300 19.657 1.00 94.00 221 PRO A C 1
ATOM 1737 O O . PRO A 1 221 ? -12.334 -5.525 19.744 1.00 94.00 221 PRO A O 1
ATOM 1740 N N . CYS A 1 222 ? -14.024 -4.417 18.784 1.00 94.75 222 CYS A N 1
ATOM 1741 C CA . CYS A 1 222 ? -13.158 -3.520 18.030 1.00 94.75 222 CYS A CA 1
ATOM 1742 C C . CYS A 1 222 ? -12.390 -2.603 18.990 1.00 94.75 222 CYS A C 1
ATOM 1744 O O . CYS A 1 222 ? -12.984 -1.877 19.783 1.00 94.75 222 CYS A O 1
ATOM 1746 N N . GLY A 1 223 ? -11.071 -2.557 18.854 1.00 93.50 223 GLY A N 1
ATOM 1747 C CA . GLY A 1 223 ? -10.173 -1.742 19.663 1.00 93.50 223 GLY A CA 1
ATOM 1748 C C . GLY A 1 223 ? -10.466 -0.243 19.628 1.00 93.50 223 GLY A C 1
ATOM 1749 O O . GLY A 1 223 ? -10.157 0.452 20.587 1.00 93.50 223 GLY A O 1
ATOM 1750 N N . MET A 1 224 ? -11.100 0.243 18.558 1.00 94.56 224 MET A N 1
ATOM 1751 C CA . MET A 1 224 ? -11.406 1.661 18.350 1.00 94.56 224 MET A CA 1
ATOM 1752 C C . MET A 1 224 ? -12.818 2.046 18.783 1.00 94.56 224 MET A C 1
ATOM 1754 O O . MET A 1 224 ? -12.997 2.950 19.591 1.00 94.56 224 MET A O 1
ATOM 1758 N N . CYS A 1 225 ? -13.832 1.385 18.218 1.00 94.12 225 CYS A N 1
ATOM 1759 C CA . CYS A 1 225 ? -15.235 1.740 18.459 1.00 94.12 225 CYS A CA 1
ATOM 1760 C C . CYS A 1 225 ? -15.925 0.885 19.523 1.00 94.12 225 CYS A C 1
ATOM 1762 O O . CYS A 1 225 ? -17.114 1.083 19.753 1.00 94.12 225 CYS A O 1
ATOM 1764 N N . SER A 1 226 ? -15.222 -0.087 20.108 1.00 94.25 226 SER A N 1
ATOM 1765 C CA . SER A 1 226 ? -15.708 -0.964 21.183 1.00 94.25 226 SER A CA 1
ATOM 1766 C C . SER A 1 226 ? -16.959 -1.788 20.852 1.00 94.25 226 SER A C 1
ATOM 1768 O O . SER A 1 226 ? -17.544 -2.397 21.740 1.00 94.25 226 SER A O 1
ATOM 1770 N N . ARG A 1 227 ? -17.379 -1.840 19.579 1.00 93.50 227 ARG A N 1
ATOM 1771 C CA . ARG A 1 227 ? -18.444 -2.742 19.121 1.00 93.50 227 ARG A CA 1
ATOM 1772 C C . ARG A 1 227 ? -17.952 -4.184 19.186 1.00 93.50 227 ARG A C 1
ATOM 1774 O O . ARG A 1 227 ? -16.912 -4.470 18.591 1.00 93.50 227 ARG A O 1
ATOM 1781 N N . GLU A 1 228 ? -18.717 -5.047 19.846 1.00 95.19 228 GLU A N 1
ATOM 1782 C CA . GLU A 1 228 ? -18.594 -6.503 19.721 1.00 95.19 228 GLU A CA 1
ATOM 1783 C C . GLU A 1 228 ? -18.971 -6.919 18.303 1.00 95.19 228 GLU A C 1
ATOM 1785 O O . GLU A 1 228 ? -20.009 -6.500 17.778 1.00 95.19 228 GLU A O 1
ATOM 1790 N N . LEU A 1 229 ? -18.082 -7.665 17.653 1.00 88.62 229 LEU A N 1
ATOM 1791 C CA . LEU A 1 229 ? -18.238 -8.081 16.268 1.00 88.62 229 LEU A CA 1
ATOM 1792 C C . LEU A 1 229 ? -17.754 -9.522 16.087 1.00 88.62 229 LEU A C 1
ATOM 1794 O O . LEU A 1 229 ? -16.760 -9.910 16.708 1.00 88.62 229 LEU A O 1
ATOM 1798 N N . PRO A 1 230 ? -18.376 -10.273 15.165 1.00 81.75 230 PRO A N 1
ATOM 1799 C CA . PRO A 1 230 ? -17.827 -11.517 14.653 1.00 81.75 230 PRO A CA 1
ATOM 1800 C C . PRO A 1 230 ? -16.368 -11.367 14.220 1.00 81.75 230 PRO A C 1
ATOM 1802 O O . PRO A 1 230 ? -15.958 -10.348 13.650 1.00 81.75 230 PRO A O 1
ATOM 1805 N N . SER A 1 231 ? -15.565 -12.392 14.494 1.00 75.56 231 SER A N 1
ATOM 1806 C CA . SER A 1 231 ? -14.125 -12.372 14.256 1.00 75.56 231 SER A CA 1
ATOM 1807 C C . SER A 1 231 ? -13.792 -12.122 12.782 1.00 75.56 231 SER A C 1
ATOM 1809 O O . SER A 1 231 ? -12.771 -11.505 12.464 1.00 75.56 231 SER A O 1
ATOM 1811 N N . ASP A 1 232 ? -14.647 -12.553 11.856 1.00 76.81 232 ASP A N 1
ATOM 1812 C CA . ASP A 1 232 ? -14.521 -12.327 10.417 1.00 76.81 232 ASP A CA 1
ATOM 1813 C C . ASP A 1 232 ? -14.699 -10.851 10.009 1.00 76.81 232 ASP A C 1
ATOM 1815 O O . ASP A 1 232 ? -14.203 -10.475 8.948 1.00 76.81 232 ASP A O 1
ATOM 1819 N N . LEU A 1 233 ? -15.257 -9.994 10.868 1.00 80.31 233 LEU A N 1
ATOM 1820 C CA . LEU A 1 233 ? -15.317 -8.535 10.706 1.00 80.31 233 LEU A CA 1
ATOM 1821 C C . LEU A 1 233 ? -14.189 -7.789 11.435 1.00 80.31 233 LEU A C 1
ATOM 1823 O O . LEU A 1 233 ? -14.134 -6.552 11.398 1.00 80.31 233 LEU A O 1
ATOM 1827 N N . LEU A 1 234 ? -13.271 -8.528 12.063 1.00 80.69 234 LEU A N 1
ATOM 1828 C CA . LEU A 1 234 ? -12.106 -8.004 12.765 1.00 80.69 234 LEU A CA 1
ATOM 1829 C C . LEU A 1 234 ? -10.801 -8.385 12.055 1.00 80.69 234 LEU A C 1
ATOM 1831 O O . LEU A 1 234 ? -10.613 -9.485 11.513 1.00 80.69 234 LEU A O 1
ATOM 1835 N N . VAL A 1 235 ? -9.871 -7.442 12.080 1.00 81.06 235 VAL A N 1
ATOM 1836 C CA . VAL A 1 235 ? -8.520 -7.556 11.533 1.00 81.06 235 VAL A CA 1
ATOM 1837 C C . VAL A 1 235 ? -7.519 -7.107 12.592 1.00 81.06 235 VAL A C 1
ATOM 1839 O O . VAL A 1 235 ? -7.836 -6.277 13.442 1.00 81.06 235 VAL A O 1
ATOM 1842 N N . ALA A 1 236 ? -6.321 -7.689 12.560 1.00 81.12 236 ALA A N 1
ATOM 1843 C CA . ALA A 1 236 ? -5.206 -7.198 13.346 1.00 81.12 236 ALA A CA 1
ATOM 1844 C C . ALA A 1 236 ? -4.554 -6.015 12.619 1.00 81.12 236 ALA A C 1
ATOM 1846 O O . ALA A 1 236 ? -3.965 -6.189 11.555 1.00 81.12 236 ALA A O 1
ATOM 1847 N N . GLY A 1 237 ? -4.686 -4.819 13.182 1.00 79.69 237 GLY A N 1
ATOM 1848 C CA . GLY A 1 237 ? -4.031 -3.611 12.692 1.00 79.69 237 GLY A CA 1
ATOM 1849 C C . GLY A 1 237 ? -2.838 -3.259 13.573 1.00 79.69 237 GLY A C 1
ATOM 1850 O O . GLY A 1 237 ? -2.928 -3.363 14.800 1.00 79.69 237 GLY A O 1
ATOM 1851 N N . HIS A 1 238 ? -1.732 -2.823 12.966 1.00 80.38 238 HIS A N 1
ATOM 1852 C CA . HIS A 1 238 ? -0.659 -2.193 13.734 1.00 80.38 238 HIS A CA 1
ATOM 1853 C C . HIS A 1 238 ? -1.080 -0.774 14.125 1.00 80.38 238 HIS A C 1
ATOM 1855 O O . HIS A 1 238 ? -1.669 -0.054 13.322 1.00 80.38 238 HIS A O 1
ATOM 1861 N N . ILE A 1 239 ? -0.760 -0.363 15.350 1.00 84.81 239 ILE A N 1
ATOM 1862 C CA . ILE A 1 239 ? -1.052 0.986 15.849 1.00 84.81 239 ILE A CA 1
ATOM 1863 C C . ILE A 1 239 ? -0.185 2.017 15.117 1.00 84.81 239 ILE A C 1
ATOM 1865 O O . ILE A 1 239 ? -0.656 3.093 14.771 1.00 84.81 239 ILE A O 1
ATOM 1869 N N . VAL A 1 240 ? 1.072 1.667 14.845 1.00 77.00 240 VAL A N 1
ATOM 1870 C CA . VAL A 1 240 ? 2.006 2.460 14.038 1.00 77.00 240 VAL A CA 1
ATOM 1871 C C . VAL A 1 240 ? 2.265 1.707 12.731 1.00 77.00 240 VAL A C 1
ATOM 1873 O O . VAL A 1 240 ? 2.392 0.481 12.772 1.00 77.00 240 VAL A O 1
ATOM 1876 N N . PRO A 1 241 ? 2.389 2.389 11.576 1.00 68.38 241 PRO A N 1
ATOM 1877 C CA . PRO A 1 241 ? 2.698 1.728 10.313 1.00 68.38 241 PRO A CA 1
ATOM 1878 C C . PRO A 1 241 ? 3.881 0.759 10.423 1.00 68.38 241 PRO A C 1
ATOM 1880 O O . PRO A 1 241 ? 4.962 1.139 10.872 1.00 68.38 241 PRO A O 1
ATOM 1883 N N . ARG A 1 242 ? 3.691 -0.481 9.950 1.00 64.19 242 ARG A N 1
ATOM 1884 C CA . ARG A 1 242 ? 4.659 -1.596 10.035 1.00 64.19 242 ARG A CA 1
ATOM 1885 C C . ARG A 1 242 ? 6.075 -1.226 9.583 1.00 64.19 242 ARG A C 1
ATOM 1887 O O . ARG A 1 242 ? 7.062 -1.741 10.101 1.00 64.19 242 ARG A O 1
ATOM 1894 N N . SER A 1 243 ? 6.181 -0.330 8.607 1.00 58.94 243 SER A N 1
ATOM 1895 C CA . SER A 1 243 ? 7.458 0.146 8.074 1.00 58.94 243 SER A CA 1
ATOM 1896 C C . SER A 1 243 ? 8.278 1.000 9.037 1.00 58.94 243 SER A C 1
ATOM 1898 O O . SER A 1 243 ? 9.456 1.214 8.790 1.00 58.94 243 SER A O 1
ATOM 1900 N N . MET A 1 2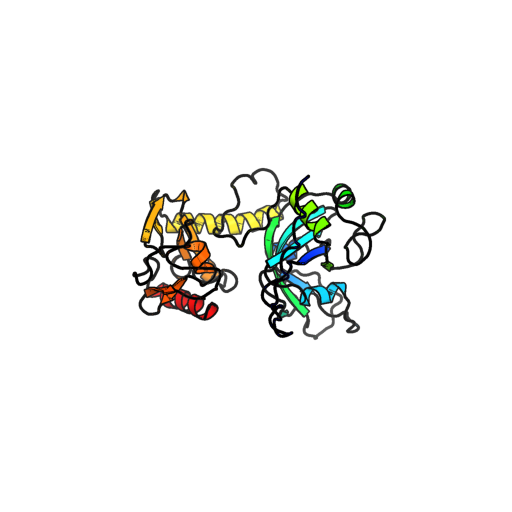44 ? 7.653 1.518 10.091 1.00 59.78 244 MET A N 1
ATOM 1901 C CA . MET A 1 244 ? 8.297 2.295 11.152 1.00 59.78 244 MET A CA 1
ATOM 1902 C C . MET A 1 244 ? 8.538 1.466 12.418 1.00 59.78 244 MET A C 1
ATOM 1904 O O . MET A 1 244 ? 8.854 2.031 13.466 1.00 59.78 244 MET A O 1
ATOM 1908 N N . LEU A 1 245 ? 8.347 0.149 12.321 1.00 60.97 245 LEU A N 1
ATOM 1909 C CA . LEU A 1 245 ? 8.637 -0.814 13.370 1.00 60.97 245 LEU A CA 1
ATOM 1910 C C . LEU A 1 245 ? 9.866 -1.628 12.966 1.00 60.97 245 LEU A C 1
ATOM 1912 O O . LEU A 1 245 ? 9.976 -2.050 11.805 1.00 60.97 245 LEU A O 1
ATOM 1916 N N . ASP A 1 246 ? 10.775 -1.836 13.913 1.00 67.62 246 ASP A N 1
ATOM 1917 C CA . ASP A 1 246 ? 11.827 -2.846 13.797 1.00 67.62 246 ASP A CA 1
ATOM 1918 C C . ASP A 1 246 ? 11.251 -4.266 13.975 1.00 67.62 246 ASP A C 1
ATOM 1920 O O . ASP A 1 246 ? 10.049 -4.450 14.164 1.00 67.62 246 ASP A O 1
ATOM 1924 N N . GLU A 1 247 ? 12.085 -5.296 13.838 1.00 61.00 247 GLU A N 1
ATOM 1925 C CA . GLU A 1 247 ? 11.614 -6.686 13.890 1.00 61.00 247 GLU A CA 1
ATOM 1926 C C . GLU A 1 247 ? 11.096 -7.094 15.281 1.00 61.00 247 GLU A C 1
ATOM 1928 O O . GLU A 1 247 ? 10.141 -7.862 15.375 1.00 61.00 247 GLU A O 1
ATOM 1933 N N . GLU A 1 248 ? 11.667 -6.540 16.354 1.00 68.06 248 GLU A N 1
ATOM 1934 C CA . GLU A 1 248 ? 11.231 -6.797 17.731 1.00 68.06 248 GLU A CA 1
ATOM 1935 C C . GLU A 1 248 ? 9.864 -6.151 17.993 1.00 68.06 248 GLU A C 1
ATOM 1937 O O . GLU A 1 248 ? 8.949 -6.799 18.493 1.00 68.06 248 GLU A O 1
ATOM 1942 N N . GLN A 1 249 ? 9.675 -4.914 17.540 1.00 65.00 249 GLN A N 1
ATOM 1943 C CA . GLN A 1 249 ? 8.412 -4.182 17.623 1.00 65.00 249 GLN A CA 1
ATOM 1944 C C . GLN A 1 249 ? 7.319 -4.769 16.723 1.00 65.00 249 GLN A C 1
ATOM 1946 O O . GLN A 1 249 ? 6.138 -4.675 17.048 1.00 65.00 249 GLN A O 1
ATOM 1951 N N . ARG A 1 250 ? 7.682 -5.376 15.584 1.00 61.75 250 ARG A N 1
ATOM 1952 C CA . ARG A 1 250 ? 6.733 -6.132 14.744 1.00 61.75 250 ARG A CA 1
ATOM 1953 C C . ARG A 1 250 ? 6.264 -7.408 15.434 1.00 61.75 250 ARG A C 1
ATOM 1955 O O . ARG A 1 250 ? 5.093 -7.765 15.318 1.00 61.75 250 ARG A O 1
ATOM 1962 N N . ALA A 1 251 ? 7.166 -8.070 16.156 1.00 62.12 251 ALA A N 1
ATOM 1963 C CA . ALA A 1 251 ? 6.856 -9.252 16.949 1.00 62.12 251 ALA A CA 1
ATOM 1964 C C . ALA A 1 251 ? 6.147 -8.919 18.280 1.00 62.12 251 ALA A C 1
ATOM 1966 O O . ALA A 1 251 ? 5.507 -9.797 18.862 1.00 62.12 251 ALA A O 1
ATOM 1967 N N . ASP A 1 252 ? 6.210 -7.670 18.753 1.00 68.88 252 ASP A N 1
ATOM 1968 C CA . ASP A 1 252 ? 5.491 -7.210 19.943 1.00 68.88 252 ASP A CA 1
ATOM 1969 C C . ASP A 1 252 ? 4.008 -6.926 19.653 1.00 68.88 252 ASP A C 1
ATOM 1971 O O . ASP A 1 252 ? 3.541 -5.807 19.404 1.00 68.88 252 ASP A O 1
ATOM 1975 N N . PHE A 1 253 ? 3.229 -7.996 19.757 1.00 67.56 253 PHE A N 1
ATOM 1976 C CA . PHE A 1 253 ? 1.783 -7.982 19.572 1.00 67.56 253 PHE A CA 1
ATOM 1977 C C . PHE A 1 253 ? 1.042 -7.192 20.661 1.00 67.56 253 PHE A C 1
ATOM 1979 O O . PHE A 1 253 ? -0.087 -6.742 20.440 1.00 67.56 253 PHE A O 1
ATOM 1986 N N . GLN A 1 254 ? 1.645 -7.028 21.842 1.00 67.81 254 GLN A N 1
ATOM 1987 C CA . GLN A 1 254 ? 1.004 -6.372 22.976 1.00 67.81 254 GLN A CA 1
ATOM 1988 C C . GLN A 1 254 ? 1.179 -4.856 22.924 1.00 67.81 254 GLN A C 1
ATOM 1990 O O . GLN A 1 254 ? 0.220 -4.153 23.243 1.00 67.81 254 GLN A O 1
ATOM 1995 N N . GLY A 1 255 ? 2.328 -4.347 22.477 1.00 74.50 255 GLY A N 1
ATOM 1996 C CA . GLY A 1 255 ? 2.601 -2.911 22.368 1.00 74.50 255 GLY A CA 1
ATOM 1997 C C . GLY A 1 255 ? 2.174 -2.270 21.046 1.00 74.50 255 GLY A C 1
ATOM 1998 O O . GLY A 1 255 ? 1.816 -1.091 21.024 1.00 74.50 255 GLY A O 1
ATOM 1999 N N . HIS A 1 256 ? 2.148 -3.028 19.942 1.00 77.94 256 HIS A N 1
ATOM 2000 C CA . HIS A 1 256 ? 2.058 -2.430 18.602 1.00 77.94 256 HIS A CA 1
ATOM 2001 C C . HIS A 1 256 ? 0.884 -2.884 17.738 1.00 77.94 256 HIS A C 1
ATOM 2003 O O . HIS A 1 256 ? 0.736 -2.373 16.627 1.00 77.94 256 HIS A O 1
ATOM 2009 N N . ALA A 1 257 ? 0.017 -3.770 18.227 1.00 83.12 257 ALA A N 1
ATOM 2010 C CA . ALA A 1 257 ? -1.114 -4.278 17.458 1.00 83.12 257 ALA A CA 1
ATOM 2011 C C . ALA A 1 257 ? -2.427 -4.312 18.249 1.00 83.12 257 ALA A C 1
ATOM 2013 O O . ALA A 1 257 ? -2.456 -4.369 19.478 1.00 83.12 257 ALA A O 1
ATOM 2014 N N . MET A 1 258 ? -3.544 -4.281 17.525 1.00 90.38 258 MET A N 1
ATOM 2015 C CA . MET A 1 258 ? -4.894 -4.334 18.087 1.00 90.38 258 MET A CA 1
ATOM 2016 C C . MET A 1 258 ? -5.898 -4.920 17.092 1.00 90.38 258 MET A C 1
ATOM 2018 O O . MET A 1 258 ? -5.673 -4.899 15.883 1.00 90.38 258 MET A O 1
ATOM 2022 N N . LEU A 1 259 ? -7.038 -5.407 17.593 1.00 89.19 259 LEU A N 1
ATOM 2023 C CA . LEU A 1 259 ? -8.181 -5.718 16.733 1.00 89.19 259 LEU A CA 1
ATOM 2024 C C . LEU A 1 259 ? -8.870 -4.424 16.322 1.00 89.19 259 LEU A C 1
ATOM 2026 O O . LEU A 1 259 ? -9.221 -3.612 17.172 1.00 89.19 259 LEU A O 1
ATOM 2030 N N . VAL A 1 260 ? -9.125 -4.249 15.035 1.00 92.38 260 VAL A N 1
ATOM 2031 C CA . VAL A 1 260 ? -9.925 -3.145 14.501 1.00 92.38 260 VAL A CA 1
ATOM 2032 C C . VAL A 1 260 ? -10.951 -3.684 13.520 1.00 92.38 260 VAL A C 1
ATOM 2034 O O . VAL A 1 260 ? -10.766 -4.737 12.911 1.00 92.38 260 VAL A O 1
ATOM 2037 N N . CYS A 1 261 ? -12.086 -2.996 13.413 1.00 89.69 261 CYS A N 1
ATOM 2038 C CA . CYS A 1 261 ? -13.178 -3.469 12.578 1.00 89.69 261 CYS A CA 1
ATOM 2039 C C . CYS A 1 261 ? -13.057 -3.001 11.132 1.00 89.69 261 CYS A C 1
ATOM 2041 O O . CYS A 1 261 ? -12.719 -1.847 10.851 1.00 89.69 261 CYS A O 1
ATOM 2043 N N . LEU A 1 262 ? -13.484 -3.891 10.239 1.00 85.06 262 LEU A N 1
ATOM 2044 C CA . LEU A 1 262 ? -13.603 -3.652 8.801 1.00 85.06 262 LEU A CA 1
ATOM 2045 C C . LEU A 1 262 ? -14.765 -2.709 8.445 1.00 85.06 262 LEU A C 1
ATOM 2047 O O . LEU A 1 262 ? -14.880 -2.245 7.317 1.00 85.06 262 LEU A O 1
ATOM 2051 N N . LEU A 1 263 ? -15.614 -2.365 9.419 1.00 86.00 263 LEU A N 1
ATOM 2052 C CA . LEU A 1 263 ? -16.751 -1.449 9.257 1.00 86.00 263 LEU A CA 1
ATOM 2053 C C . LEU A 1 263 ? -16.348 0.038 9.304 1.00 86.00 263 LEU A C 1
ATOM 2055 O O . LEU A 1 263 ? -17.192 0.903 9.545 1.00 86.00 263 LEU A O 1
ATOM 2059 N N . GLY A 1 264 ? -15.056 0.336 9.154 1.00 88.12 264 GLY A N 1
ATOM 2060 C CA . GLY A 1 264 ? -14.530 1.691 8.990 1.00 88.12 264 GLY A CA 1
ATOM 2061 C C . GLY A 1 264 ? -13.442 2.096 9.980 1.00 88.12 264 GLY A C 1
ATOM 2062 O O . GLY A 1 264 ? -12.669 2.987 9.657 1.00 88.12 264 GLY A O 1
ATOM 2063 N N . CYS A 1 265 ? -13.324 1.466 11.155 1.00 91.69 265 CYS A N 1
ATOM 2064 C CA . CYS A 1 265 ? -12.296 1.870 12.124 1.00 91.69 265 CYS A CA 1
ATOM 2065 C C . CYS A 1 265 ? -10.876 1.640 11.610 1.00 91.69 265 CYS A C 1
ATOM 2067 O O . CYS A 1 265 ? -10.044 2.514 11.816 1.00 91.69 265 CYS A O 1
ATOM 2069 N N . ASP A 1 266 ? -10.630 0.516 10.931 1.00 86.81 266 ASP A N 1
ATOM 2070 C CA . ASP A 1 266 ? -9.336 0.196 10.316 1.00 86.81 266 ASP A CA 1
ATOM 2071 C C . ASP A 1 266 ? -8.870 1.336 9.393 1.00 86.81 266 ASP A C 1
ATOM 2073 O O . ASP A 1 266 ? -7.896 2.035 9.662 1.00 86.81 266 ASP A O 1
ATOM 2077 N N . ALA A 1 267 ? -9.687 1.636 8.383 1.00 82.38 267 ALA A N 1
ATOM 2078 C CA . ALA A 1 267 ? -9.389 2.654 7.385 1.00 82.38 267 ALA A CA 1
ATOM 2079 C C . ALA A 1 267 ? -9.314 4.079 7.919 1.00 82.38 267 ALA A C 1
ATOM 2081 O O . ALA A 1 267 ? -8.532 4.893 7.432 1.00 82.38 267 ALA A O 1
ATOM 2082 N N . LEU A 1 268 ? -10.221 4.433 8.830 1.00 90.38 268 LEU A N 1
ATOM 2083 C CA . LEU A 1 268 ? -10.277 5.791 9.350 1.00 90.38 268 LEU A CA 1
ATOM 2084 C C . LEU A 1 268 ? -9.093 6.057 10.268 1.00 90.38 268 LEU A C 1
ATOM 2086 O O . LEU A 1 268 ? -8.590 7.177 10.261 1.00 90.38 268 LEU A O 1
ATOM 2090 N N . PHE A 1 269 ? -8.657 5.048 11.025 1.00 89.75 269 PHE A N 1
ATOM 2091 C CA . PHE A 1 269 ? -7.496 5.165 11.892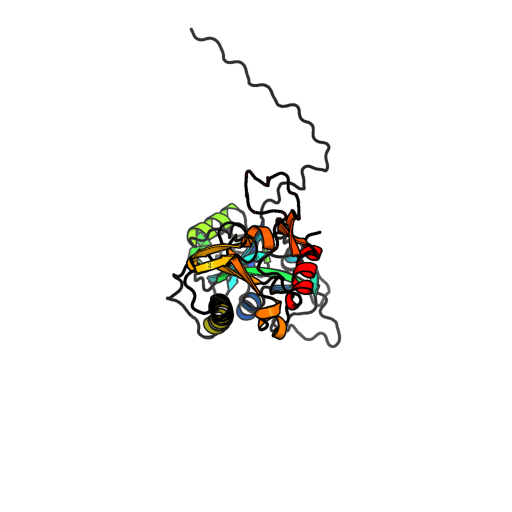 1.00 89.75 269 PHE A CA 1
ATOM 2092 C C . PHE A 1 269 ? -6.221 5.268 11.060 1.00 89.75 269 PHE A C 1
ATOM 2094 O O . PHE A 1 269 ? -5.550 6.284 11.140 1.00 89.75 269 PHE A O 1
ATOM 2101 N N . GLU A 1 270 ? -5.981 4.322 10.146 1.00 83.69 270 GLU A N 1
ATOM 2102 C CA . GLU A 1 270 ? -4.791 4.297 9.277 1.00 83.69 270 GLU A CA 1
ATOM 2103 C C . GLU A 1 270 ? -4.592 5.590 8.460 1.00 83.69 270 GLU A C 1
ATOM 2105 O O . GLU A 1 270 ? -3.481 5.970 8.091 1.00 83.69 270 GLU A O 1
ATOM 2110 N N . ARG A 1 271 ? -5.684 6.284 8.132 1.00 80.12 271 ARG A N 1
ATOM 2111 C CA . ARG A 1 271 ? -5.650 7.539 7.363 1.00 80.12 271 ARG A CA 1
ATOM 2112 C C . ARG A 1 271 ? -5.633 8.790 8.229 1.00 80.12 271 ARG A C 1
ATOM 2114 O O . ARG A 1 271 ? -5.696 9.887 7.672 1.00 80.12 271 ARG A O 1
ATOM 2121 N N . GLY A 1 272 ? -5.618 8.625 9.546 1.00 86.31 272 GLY A N 1
ATOM 2122 C CA . GLY A 1 272 ? -5.650 9.704 10.518 1.00 86.31 272 GLY A CA 1
ATOM 2123 C C . GLY A 1 272 ? -6.986 10.437 10.612 1.00 86.31 272 GLY A C 1
ATOM 2124 O O . GLY A 1 272 ? -7.032 11.488 11.237 1.00 86.31 272 GLY A O 1
ATOM 2125 N N . TYR A 1 273 ? -8.080 9.951 10.009 1.00 90.75 273 TYR A N 1
ATOM 2126 C CA . TYR A 1 273 ? -9.401 10.574 10.200 1.00 90.75 273 TYR A CA 1
ATOM 2127 C C . TYR A 1 273 ? -9.859 10.430 11.650 1.00 90.75 273 TYR A C 1
ATOM 2129 O O . TYR A 1 273 ? -10.478 11.342 12.193 1.00 90.75 273 TYR A O 1
ATOM 2137 N N . ILE A 1 274 ? -9.549 9.300 12.284 1.00 93.81 274 ILE A N 1
ATOM 2138 C CA . ILE A 1 274 ? -9.700 9.123 13.728 1.00 93.81 274 ILE A CA 1
ATOM 2139 C C . ILE A 1 274 ? -8.329 8.898 14.355 1.00 93.81 274 ILE A C 1
ATOM 2141 O O . ILE A 1 274 ? -7.497 8.180 13.810 1.00 93.81 274 ILE A O 1
ATOM 2145 N N . VAL A 1 275 ? -8.106 9.517 15.505 1.00 94.25 275 VAL A N 1
ATOM 2146 C CA . VAL A 1 275 ? -6.871 9.405 16.289 1.00 94.25 275 VAL A CA 1
ATOM 2147 C C . VAL A 1 275 ? -7.224 9.118 17.742 1.00 94.25 275 VAL A C 1
ATOM 2149 O O . VAL A 1 275 ? -8.381 9.262 18.146 1.00 94.25 275 VAL A O 1
ATOM 2152 N N . VAL A 1 276 ? -6.238 8.701 18.531 1.00 94.88 276 VAL A N 1
ATOM 2153 C CA . VAL A 1 276 ? -6.402 8.509 19.974 1.00 94.88 276 VAL A CA 1
ATOM 2154 C C . VAL A 1 276 ? -5.703 9.652 20.693 1.00 94.88 276 VAL A C 1
ATOM 2156 O O . VAL A 1 276 ? -4.542 9.940 20.417 1.00 94.88 276 VAL A O 1
ATOM 2159 N N . THR A 1 277 ? -6.421 10.329 21.578 1.00 93.06 277 THR A N 1
ATOM 2160 C CA . THR A 1 277 ? -5.892 11.435 22.379 1.00 93.06 277 THR A CA 1
ATOM 2161 C C . THR A 1 277 ? -5.031 10.930 23.542 1.00 93.06 277 THR A C 1
ATOM 2163 O O . THR A 1 277 ? -5.157 9.767 23.942 1.00 93.06 277 THR A O 1
ATOM 2166 N N . PRO A 1 278 ? -4.218 11.806 24.165 1.00 91.25 278 PRO A N 1
ATOM 2167 C CA . PRO A 1 278 ? -3.455 11.454 25.364 1.00 91.25 278 PRO A CA 1
ATOM 2168 C C . PRO A 1 278 ? -4.308 10.937 26.537 1.00 91.25 278 PRO A C 1
ATOM 2170 O O . PRO A 1 278 ? -3.826 10.150 27.344 1.00 91.25 278 PRO A O 1
ATOM 2173 N N . ASP A 1 279 ? -5.589 11.321 26.624 1.00 92.44 279 ASP A N 1
ATOM 2174 C CA . ASP A 1 279 ? -6.543 10.815 27.623 1.00 92.44 279 ASP A CA 1
ATOM 2175 C C . ASP A 1 279 ? -7.276 9.525 27.189 1.00 92.44 279 ASP A C 1
ATOM 2177 O O . ASP A 1 279 ? -8.313 9.169 27.758 1.00 92.44 279 ASP A O 1
ATOM 2181 N N . ALA A 1 280 ? -6.716 8.802 26.211 1.00 93.94 280 ALA A N 1
ATOM 2182 C CA . ALA A 1 280 ? -7.185 7.507 25.716 1.00 93.94 280 ALA A CA 1
ATOM 2183 C C . ALA A 1 280 ? -8.572 7.542 25.056 1.00 93.94 280 ALA A C 1
ATOM 2185 O O . ALA A 1 280 ? -9.320 6.559 25.114 1.00 93.94 280 ALA A O 1
ATOM 2186 N N . ARG A 1 281 ? -8.947 8.668 24.437 1.00 95.62 281 ARG A N 1
ATOM 2187 C CA . ARG A 1 281 ? -10.247 8.832 23.778 1.00 95.62 281 ARG A CA 1
ATOM 2188 C C . ARG A 1 281 ? -10.123 8.895 22.271 1.00 95.62 281 ARG A C 1
ATOM 2190 O O . ARG A 1 281 ? -9.144 9.386 21.722 1.00 95.62 281 ARG A O 1
ATOM 2197 N N . LEU A 1 282 ? -11.161 8.419 21.596 1.00 95.62 282 LEU A N 1
ATOM 2198 C CA . LEU A 1 282 ? -11.256 8.505 20.151 1.00 95.62 282 LEU A CA 1
ATOM 2199 C C . LEU A 1 282 ? -11.593 9.942 19.751 1.00 95.62 282 LEU A C 1
ATOM 2201 O O . LEU A 1 282 ? -12.629 10.468 20.152 1.00 95.62 282 LEU A O 1
ATOM 2205 N N . ALA A 1 283 ? -10.757 10.577 18.945 1.00 93.81 283 ALA A N 1
ATOM 2206 C CA . ALA A 1 283 ? -10.970 11.933 18.459 1.00 93.81 283 ALA A CA 1
ATOM 2207 C C . ALA A 1 283 ? -10.970 11.987 16.933 1.00 93.81 283 ALA A C 1
ATOM 2209 O O . ALA A 1 283 ? -10.561 11.050 16.247 1.00 93.81 283 ALA A O 1
ATOM 2210 N N . ARG A 1 284 ? -11.461 13.109 16.405 1.00 93.75 284 ARG A N 1
ATOM 2211 C CA . ARG A 1 284 ? -11.311 13.449 14.990 1.00 93.75 284 ARG A CA 1
ATOM 2212 C C . ARG A 1 284 ? -9.863 13.878 14.769 1.00 93.75 284 ARG A C 1
ATOM 2214 O O . ARG A 1 284 ? -9.378 14.717 15.521 1.00 93.75 284 ARG A O 1
ATOM 2221 N N . GLY A 1 285 ? -9.209 13.307 13.768 1.00 89.75 285 GLY A N 1
ATOM 2222 C CA . GLY A 1 285 ? -7.909 13.764 13.290 1.00 89.75 285 GLY 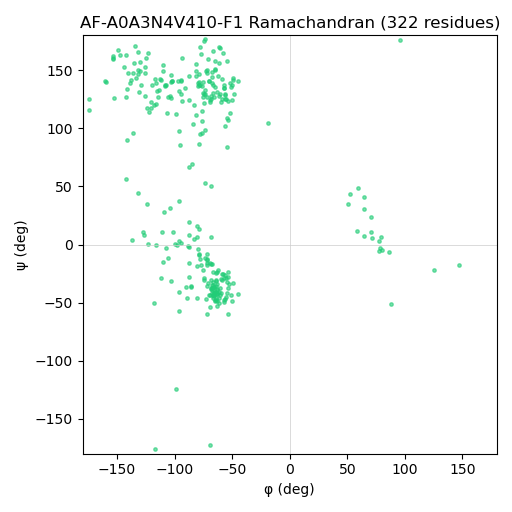A CA 1
ATOM 2223 C C . GLY A 1 285 ? -8.074 14.642 12.052 1.00 89.75 285 GLY A C 1
ATOM 2224 O O . GLY A 1 285 ? -8.822 15.624 12.079 1.00 89.75 285 GLY A O 1
ATOM 2225 N N . VAL A 1 286 ? -7.405 14.281 10.955 1.00 86.38 286 VAL A N 1
ATOM 2226 C CA . VAL A 1 286 ? -7.370 15.091 9.731 1.00 86.38 286 VAL A CA 1
ATOM 2227 C C . VAL A 1 286 ? -8.775 15.382 9.204 1.00 86.38 286 VAL A C 1
ATOM 2229 O O . VAL A 1 286 ? -9.600 14.488 8.994 1.00 86.38 286 VAL A O 1
ATOM 2232 N N . THR A 1 287 ? -9.049 16.661 8.950 1.00 80.56 287 THR A N 1
ATOM 2233 C CA . THR A 1 287 ? -10.309 17.096 8.341 1.00 80.56 287 THR A CA 1
ATOM 2234 C C . THR A 1 287 ? -10.128 17.212 6.836 1.00 80.56 287 THR A C 1
ATOM 2236 O O . THR A 1 287 ? -9.193 17.856 6.365 1.00 80.56 287 THR A O 1
ATOM 2239 N N . ARG A 1 288 ? -11.033 16.599 6.067 1.00 81.62 288 ARG A N 1
ATOM 2240 C CA . ARG A 1 288 ? -11.062 16.718 4.605 1.00 81.62 288 ARG A CA 1
ATOM 2241 C C . ARG A 1 288 ? -12.468 17.101 4.132 1.00 81.62 288 ARG A C 1
ATOM 2243 O O . ARG A 1 288 ? -13.418 16.507 4.638 1.00 81.62 288 ARG A O 1
ATOM 2250 N N . PRO A 1 289 ? -12.629 18.025 3.164 1.00 78.69 289 PRO A N 1
ATOM 2251 C CA . PRO A 1 289 ? -13.946 18.499 2.714 1.00 78.69 289 PRO A CA 1
ATOM 2252 C C . PRO A 1 289 ? -14.905 17.388 2.262 1.00 78.69 289 PRO A C 1
ATOM 2254 O O . PRO A 1 289 ? -16.111 17.486 2.453 1.00 78.69 289 PRO A O 1
ATOM 2257 N N . GLN A 1 290 ? -14.362 16.314 1.690 1.00 85.50 290 GLN A N 1
ATOM 2258 C CA . GLN A 1 290 ? -15.103 15.159 1.184 1.00 85.50 290 GLN A CA 1
ATOM 2259 C C . GLN A 1 290 ? -15.536 14.152 2.263 1.00 85.50 290 GLN A C 1
ATOM 2261 O O . GLN A 1 290 ? -16.190 13.164 1.937 1.00 85.50 290 GLN A O 1
ATOM 2266 N N . PHE A 1 291 ? -15.147 14.348 3.528 1.00 83.69 291 PHE A N 1
ATOM 2267 C CA . PHE A 1 291 ? -15.471 13.434 4.621 1.00 83.69 291 PHE A CA 1
ATOM 2268 C C . PHE A 1 291 ? -16.265 14.152 5.710 1.00 83.69 291 PHE A C 1
ATOM 2270 O O . PHE A 1 291 ? -15.804 15.130 6.293 1.00 83.69 291 PHE A O 1
ATOM 2277 N N . THR A 1 292 ? -17.456 13.646 6.027 1.00 86.56 292 THR A N 1
ATOM 2278 C CA . THR A 1 292 ? -18.319 14.243 7.051 1.00 86.56 292 THR A CA 1
ATOM 2279 C C . THR A 1 292 ? -18.636 13.222 8.136 1.00 86.56 292 THR A C 1
ATOM 2281 O O . THR A 1 292 ? -19.334 12.236 7.906 1.00 86.56 292 THR A O 1
ATOM 2284 N N . PHE A 1 293 ? -18.153 13.470 9.355 1.00 85.69 293 PHE A N 1
ATOM 2285 C CA . PHE A 1 293 ? -18.543 12.686 10.530 1.00 85.69 293 PHE A CA 1
ATOM 2286 C C . PHE A 1 293 ? -20.062 12.749 10.753 1.00 85.69 293 PHE A C 1
ATOM 2288 O O . PHE A 1 293 ? -20.689 13.782 10.536 1.00 85.69 293 PHE A O 1
ATOM 2295 N N . GLY A 1 294 ? -20.658 11.640 11.185 1.00 84.81 294 GLY A N 1
ATOM 2296 C CA . GLY A 1 294 ? -22.108 11.463 11.298 1.00 84.81 294 GLY A CA 1
ATOM 2297 C C . GLY A 1 294 ? -22.743 10.953 10.004 1.00 84.81 294 GLY A C 1
ATOM 2298 O O . GLY A 1 294 ? -23.424 9.935 10.041 1.00 84.81 294 GLY A O 1
ATOM 2299 N N . ALA A 1 295 ? -22.471 11.601 8.866 1.00 83.06 295 ALA A N 1
ATOM 2300 C CA . ALA A 1 295 ? -23.014 11.191 7.566 1.00 83.06 295 ALA A CA 1
ATOM 2301 C C . ALA A 1 295 ? -22.234 10.024 6.933 1.00 83.06 295 ALA A C 1
ATOM 2303 O O . ALA A 1 295 ? -22.831 9.065 6.455 1.00 83.06 295 ALA A O 1
ATOM 2304 N N . THR A 1 296 ? -20.900 10.092 6.936 1.00 83.88 296 THR A N 1
ATOM 2305 C CA . THR A 1 296 ? -20.020 9.065 6.349 1.00 83.88 296 THR A CA 1
ATOM 2306 C C . THR A 1 296 ? -19.654 7.983 7.361 1.00 83.88 296 THR A C 1
ATOM 2308 O O . THR A 1 296 ? -19.532 6.811 7.020 1.00 83.88 296 THR A O 1
ATOM 2311 N N . TRP A 1 297 ? -19.470 8.373 8.621 1.00 89.12 297 TRP A N 1
ATOM 2312 C CA . TRP A 1 297 ? -19.181 7.455 9.715 1.00 89.12 297 TRP A CA 1
ATOM 2313 C C . TRP A 1 297 ? -19.673 8.046 11.032 1.00 89.12 297 TRP A C 1
ATOM 2315 O O . TRP A 1 297 ? -19.320 9.172 11.389 1.00 89.12 297 TRP A O 1
ATOM 2325 N N . SER A 1 298 ? -20.486 7.283 11.754 1.00 86.69 298 SER A N 1
ATOM 2326 C CA . SER A 1 298 ? -21.182 7.705 12.974 1.00 86.69 298 SER A CA 1
ATOM 2327 C C . SER A 1 298 ? -20.615 7.048 14.234 1.00 86.69 298 SER A C 1
ATOM 2329 O O . SER A 1 298 ? -21.347 6.793 15.190 1.00 86.69 298 SER A O 1
ATOM 2331 N N . GLY A 1 299 ? -19.333 6.682 14.222 1.00 86.44 299 GLY A N 1
ATOM 2332 C CA . GLY A 1 299 ? -18.730 6.009 15.363 1.00 86.44 299 GLY A CA 1
ATOM 2333 C C . GLY A 1 299 ? -18.462 6.935 16.558 1.00 86.44 299 GLY A C 1
ATOM 2334 O O . GLY A 1 299 ? -18.687 8.148 16.497 1.00 86.44 299 GLY A O 1
ATOM 2335 N N . PR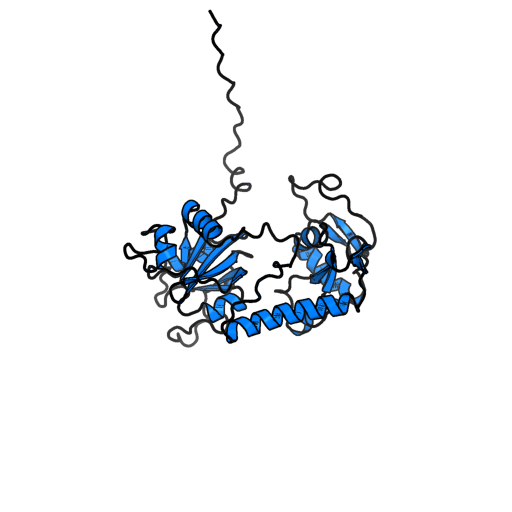O A 1 300 ? -18.000 6.354 17.674 1.00 93.19 300 PRO A N 1
ATOM 2336 C CA . PRO A 1 300 ? -18.133 6.949 18.999 1.00 93.19 300 PRO A CA 1
ATOM 2337 C C . PRO A 1 300 ? -17.013 7.945 19.339 1.00 93.19 300 PRO A C 1
ATOM 2339 O O . PRO A 1 300 ? -16.176 7.698 20.208 1.00 93.19 300 PRO A O 1
ATOM 2342 N N . ILE A 1 301 ? -16.991 9.098 18.668 1.00 94.12 301 ILE A N 1
ATOM 2343 C CA . ILE A 1 301 ? -16.063 10.185 19.017 1.00 94.12 301 ILE A CA 1
ATOM 2344 C C . ILE A 1 301 ? -16.257 10.593 20.486 1.00 94.12 301 ILE A C 1
ATOM 2346 O O . ILE A 1 301 ? -17.377 10.760 20.965 1.00 94.12 301 ILE A O 1
ATOM 2350 N N . GLY A 1 302 ? -15.144 10.751 21.195 1.00 92.69 302 GLY A N 1
ATOM 2351 C CA . GLY A 1 302 ? -15.066 11.080 22.611 1.00 92.69 302 GLY A CA 1
ATOM 2352 C C . GLY A 1 302 ? -15.128 9.874 23.547 1.00 92.69 302 GLY A C 1
ATOM 2353 O O . GLY A 1 302 ? -14.937 10.055 24.747 1.00 92.69 302 GLY A O 1
ATOM 2354 N N . GLN A 1 303 ? -15.372 8.649 23.072 1.00 94.00 303 GLN A N 1
ATOM 2355 C CA . GLN A 1 303 ? -15.356 7.470 23.946 1.00 94.00 303 GLN A CA 1
ATOM 2356 C C . GLN A 1 303 ? -13.937 6.956 24.197 1.00 94.00 303 GLN A C 1
ATOM 2358 O O . GLN A 1 303 ? -13.033 7.184 23.394 1.00 94.00 303 GLN A O 1
ATOM 2363 N N . LYS A 1 304 ? -13.751 6.259 25.326 1.00 94.31 304 LYS A N 1
ATOM 2364 C CA . LYS A 1 304 ? -12.488 5.584 25.638 1.00 94.31 304 LYS A CA 1
ATOM 2365 C C . LYS A 1 304 ? -12.225 4.462 24.633 1.00 94.31 304 LYS A C 1
ATOM 2367 O O . LYS A 1 304 ? -13.122 3.678 24.330 1.00 94.31 304 LYS A O 1
ATOM 2372 N N . VAL A 1 305 ? -10.991 4.391 24.153 1.00 94.75 305 VAL A N 1
ATOM 2373 C CA . VAL A 1 305 ? -10.527 3.413 23.163 1.00 94.75 305 VAL A CA 1
ATOM 2374 C C . VAL A 1 305 ? -10.161 2.115 23.876 1.00 94.75 305 VAL A C 1
ATOM 2376 O O . VAL A 1 305 ? -9.274 2.106 24.724 1.00 94.75 305 VAL A O 1
ATOM 2379 N N . ASN A 1 306 ? -10.825 1.012 23.526 1.00 91.62 306 ASN A N 1
ATOM 2380 C CA . ASN A 1 306 ? -10.604 -0.293 24.159 1.00 91.62 306 ASN A CA 1
ATOM 2381 C C . ASN A 1 306 ? -9.186 -0.843 23.925 1.00 91.62 306 ASN A C 1
ATOM 2383 O O . ASN A 1 306 ? -8.636 -1.550 24.760 1.00 91.62 306 ASN A O 1
ATOM 2387 N N . ALA A 1 307 ? -8.575 -0.508 22.788 1.00 90.62 307 ALA A N 1
ATOM 2388 C CA . ALA A 1 307 ? -7.207 -0.905 22.483 1.00 90.62 307 ALA A CA 1
ATOM 2389 C C . ALA A 1 307 ? -6.145 -0.136 23.277 1.00 90.62 307 ALA A C 1
ATOM 2391 O O . ALA A 1 307 ? -4.985 -0.541 23.227 1.00 90.62 307 ALA A O 1
ATOM 2392 N N . TRP A 1 308 ? -6.491 0.949 23.974 1.00 92.56 308 TRP A N 1
ATOM 2393 C CA . TRP A 1 308 ? -5.511 1.747 24.700 1.00 92.56 308 TRP A CA 1
ATOM 2394 C C . TRP A 1 308 ? -5.074 1.060 25.999 1.00 92.56 308 TRP A C 1
ATOM 2396 O O . TRP A 1 308 ? -5.888 0.562 26.773 1.00 92.56 308 TRP A O 1
ATOM 2406 N N . SER A 1 309 ? -3.770 1.077 26.259 1.00 89.56 309 SER A N 1
ATOM 2407 C CA . SER A 1 309 ? -3.160 0.669 27.524 1.00 89.56 309 SER A CA 1
ATOM 2408 C C . SER A 1 309 ? -1.905 1.517 27.767 1.00 89.56 309 SER A C 1
ATOM 2410 O O . SER A 1 309 ? -1.375 2.085 26.807 1.00 89.56 309 SER A O 1
ATOM 2412 N N . PRO A 1 310 ? -1.371 1.580 29.002 1.00 86.88 310 PRO A N 1
ATOM 2413 C CA . PRO A 1 310 ? -0.113 2.280 29.266 1.00 86.88 310 PRO A CA 1
ATOM 2414 C C . PRO A 1 310 ? 1.043 1.808 28.369 1.00 86.88 310 PRO A C 1
ATOM 2416 O O . PRO A 1 310 ? 1.809 2.631 27.888 1.00 86.88 310 PRO A O 1
ATOM 2419 N N . GLY A 1 311 ? 1.116 0.506 28.064 1.00 85.19 311 GLY A N 1
ATOM 2420 C CA . GLY A 1 311 ? 2.132 -0.057 27.162 1.00 85.19 311 GLY A CA 1
ATOM 2421 C C . GLY A 1 311 ? 1.945 0.294 25.679 1.00 85.19 311 GLY A C 1
ATOM 2422 O O . GLY A 1 311 ? 2.856 0.088 24.890 1.00 85.19 311 GLY A O 1
ATOM 2423 N N . ARG A 1 312 ? 0.784 0.834 25.288 1.00 89.00 312 ARG A N 1
ATOM 2424 C CA . ARG A 1 312 ? 0.476 1.266 23.912 1.00 89.00 312 ARG A CA 1
ATOM 2425 C C . ARG A 1 312 ? 0.448 2.785 23.752 1.00 89.00 312 ARG A C 1
ATOM 2427 O O . ARG A 1 312 ? 0.231 3.267 22.641 1.00 89.00 312 ARG A O 1
ATOM 2434 N N . ALA A 1 313 ? 0.627 3.540 24.838 1.00 88.25 313 ALA A N 1
ATOM 2435 C CA . ALA A 1 313 ? 0.491 4.994 24.839 1.00 88.25 313 ALA A CA 1
ATOM 2436 C C . ALA A 1 313 ? 1.425 5.651 23.811 1.00 88.25 313 ALA A C 1
ATOM 2438 O O . ALA A 1 313 ? 0.959 6.414 22.967 1.00 88.25 313 ALA A O 1
ATOM 2439 N N . ASP A 1 314 ? 2.700 5.256 23.802 1.00 87.88 314 ASP A N 1
ATOM 2440 C CA . ASP A 1 314 ? 3.700 5.782 22.867 1.00 87.88 314 ASP A CA 1
ATOM 2441 C C . ASP A 1 314 ? 3.375 5.437 21.410 1.00 87.88 314 ASP A C 1
ATOM 2443 O O . ASP A 1 314 ? 3.590 6.245 20.509 1.00 87.88 314 ASP A O 1
ATOM 2447 N N . ALA A 1 315 ? 2.820 4.249 21.151 1.00 85.69 315 ALA A N 1
ATOM 2448 C CA . ALA A 1 315 ? 2.415 3.848 19.808 1.00 85.69 315 ALA A CA 1
ATOM 2449 C C . ALA A 1 315 ? 1.251 4.712 19.294 1.00 85.69 315 ALA A C 1
ATOM 2451 O O . ALA A 1 315 ? 1.288 5.189 18.158 1.00 85.69 315 ALA A O 1
ATOM 2452 N N . PHE A 1 316 ? 0.239 4.957 20.132 1.00 92.12 316 PHE A N 1
ATOM 2453 C CA . PHE A 1 316 ? -0.882 5.829 19.779 1.00 92.12 316 PHE A CA 1
ATOM 2454 C C . PHE A 1 316 ? -0.459 7.287 19.610 1.00 92.12 316 PHE A C 1
ATOM 2456 O O . PHE A 1 316 ? -0.938 7.951 18.692 1.00 92.12 316 PHE A O 1
ATOM 2463 N N . GLU A 1 317 ? 0.468 7.764 20.437 1.00 90.25 317 GLU A N 1
ATOM 2464 C CA . GLU A 1 317 ? 1.015 9.113 20.322 1.00 90.25 317 GLU A CA 1
ATOM 2465 C C . GLU A 1 317 ? 1.825 9.280 19.032 1.00 90.25 317 GLU A C 1
ATOM 2467 O O . GLU A 1 317 ? 1.593 10.218 18.272 1.00 90.25 317 GLU A O 1
ATOM 2472 N N . ARG A 1 318 ? 2.702 8.320 18.708 1.00 86.38 318 ARG A N 1
ATOM 2473 C CA . ARG A 1 318 ? 3.417 8.288 17.422 1.00 86.38 318 ARG A CA 1
ATOM 2474 C C . ARG A 1 318 ? 2.450 8.317 16.245 1.00 86.38 318 ARG A C 1
ATOM 2476 O O . ARG A 1 318 ? 2.673 9.064 15.301 1.00 86.38 318 ARG A O 1
ATOM 2483 N N . HIS A 1 319 ? 1.380 7.524 16.296 1.00 88.25 319 HIS A N 1
ATOM 2484 C CA . HIS A 1 319 ? 0.352 7.539 15.260 1.00 88.25 319 HIS A CA 1
ATOM 2485 C C . HIS A 1 319 ? -0.329 8.908 15.140 1.00 88.25 319 HIS A C 1
ATOM 2487 O O . HIS A 1 319 ? -0.494 9.412 14.034 1.00 88.25 319 HIS A O 1
ATOM 2493 N N . ARG A 1 320 ? -0.712 9.526 16.264 1.00 89.06 320 ARG A N 1
ATOM 2494 C CA . ARG A 1 320 ? -1.329 10.858 16.286 1.00 89.06 320 ARG A CA 1
ATOM 2495 C C . ARG A 1 320 ? -0.418 11.894 15.622 1.00 89.06 320 ARG A C 1
ATOM 2497 O O . ARG A 1 320 ? -0.861 12.570 14.704 1.00 89.06 320 ARG A O 1
ATOM 2504 N N . LEU A 1 321 ? 0.859 11.936 16.004 1.00 84.38 321 LEU A N 1
ATOM 2505 C CA . LEU A 1 321 ? 1.852 12.875 15.466 1.00 84.38 321 LEU A CA 1
ATOM 2506 C C . LEU A 1 321 ? 2.145 12.688 13.967 1.00 84.38 321 LEU A C 1
ATOM 2508 O O . LEU A 1 321 ? 2.570 13.631 13.312 1.00 84.38 321 LEU A O 1
ATOM 2512 N N . LEU A 1 322 ? 1.920 11.496 13.401 1.00 78.69 322 LEU A N 1
ATOM 2513 C CA . LEU A 1 322 ? 2.042 11.262 11.952 1.00 78.69 322 LEU A CA 1
ATOM 2514 C C . LEU A 1 322 ? 0.915 11.915 11.135 1.00 78.69 322 LEU A C 1
ATOM 2516 O O . LEU A 1 322 ? 1.014 11.996 9.909 1.00 78.69 322 LEU A O 1
ATOM 2520 N N . HIS A 1 323 ? -0.171 12.314 11.795 1.00 75.50 323 HIS A N 1
ATOM 2521 C CA . HIS A 1 323 ? -1.406 12.772 11.166 1.00 75.50 323 HIS A CA 1
ATOM 2522 C C . HIS A 1 323 ? -1.876 14.150 11.663 1.00 75.50 323 HIS A C 1
ATOM 2524 O O . HIS A 1 323 ? -2.981 14.563 11.309 1.00 75.50 323 HIS A O 1
ATOM 2530 N N . GLU A 1 324 ? -1.061 14.848 12.453 1.00 65.19 324 GLU A N 1
ATOM 2531 C CA . GLU A 1 324 ? -1.236 16.262 12.827 1.00 65.19 324 GLU A CA 1
ATOM 2532 C C . GLU A 1 324 ? -0.456 17.186 11.894 1.00 65.19 324 GLU A C 1
ATOM 2534 O O . GLU A 1 324 ? -1.032 18.234 11.521 1.00 65.19 324 GLU A O 1
#

Solvent-accessible surface area (backbone atoms only — not comparable to full-atom values): 18824 Å² total; per-residue (Å²): 140,81,84,84,83,78,83,81,84,81,86,89,72,88,72,72,94,82,70,77,76,83,80,60,83,78,73,50,35,35,38,35,56,25,72,82,38,45,88,42,29,63,82,69,28,44,47,74,43,56,58,44,98,87,61,48,78,50,67,35,53,56,48,53,69,72,44,46,58,71,18,38,36,38,34,30,37,85,65,15,40,28,32,35,25,34,26,69,37,52,51,41,84,33,62,76,60,88,76,55,75,80,66,84,84,62,86,92,58,81,50,74,17,40,33,29,37,32,48,70,81,42,68,84,46,74,54,38,41,76,64,44,49,80,52,46,64,57,42,84,70,33,52,23,34,90,85,48,43,75,45,104,43,48,37,23,51,42,57,66,71,32,48,55,48,49,31,58,76,68,73,48,71,79,74,66,79,63,45,53,102,67,81,77,92,80,74,84,80,82,75,59,80,69,67,44,47,60,54,45,48,57,51,47,49,52,48,50,48,32,47,58,74,44,66,86,41,65,55,48,56,17,19,60,70,55,48,75,37,52,42,92,50,46,43,64,41,59,54,40,66,69,90,81,42,57,75,67,52,66,68,31,56,80,44,32,41,38,42,25,26,56,91,44,53,40,31,32,39,81,67,20,38,34,33,49,44,97,86,38,21,27,35,80,42,52,84,50,96,92,60,47,80,61,80,76,48,69,70,61,69,70,38,71,26,65,57,60,45,85,77,23,45,66,35,38,47,55,39,35,66,76,43,112

Secondary structure (DSSP, 8-state):
-PPPPPPPPP------TTSGGGS-----EEEEE-TTTHHHHHHHTEEEE---TT----HHHHGGGG--TT-EEEEEETTEEEEEEEEEEEEEEEPPPTTSPP-S--TT----EEEEEEEEEEEEEEEEHHHHHTTSPBSSSSSB-TTSPBPS-SEEEEPHHHHHHHHHHTTPPP--S-SSS---S---S---HHHHHHHHHHHHHHHHHHHHHHTT-SEEE-TTT--EEEGGGEEEEESS-GGGS-HHHHH-HHHHEEEEETTTHHHHHHTTSEEE-TTSBEEE-S--TT--BTTTB---TTSBPTT--GGGHHHHHHHHHT--

Radius of gyration: 23.29 Å; Cα contacts (8 Å, |Δi|>4): 516; chains: 1; bounding box: 80×55×65 Å